Protein AF-A0A7X8QNJ3-F1 (afdb_monomer_lite)

Structure (mmCIF, N/CA/C/O backbone):
data_AF-A0A7X8QNJ3-F1
#
_entry.id   AF-A0A7X8QNJ3-F1
#
loop_
_atom_site.group_PDB
_atom_site.id
_atom_site.type_symbol
_atom_site.label_atom_id
_atom_site.label_alt_id
_atom_site.label_comp_id
_atom_site.label_asym_id
_atom_site.label_entity_id
_atom_site.label_seq_id
_atom_site.pdbx_PDB_ins_code
_atom_site.Cartn_x
_atom_site.Cartn_y
_atom_site.Cartn_z
_atom_site.occupancy
_atom_site.B_iso_or_equiv
_atom_site.auth_seq_id
_atom_site.auth_comp_id
_atom_site.auth_asym_id
_atom_site.auth_atom_id
_atom_site.pdbx_PDB_model_num
ATOM 1 N N . MET A 1 1 ? 45.009 34.907 -50.802 1.00 55.00 1 MET A N 1
ATOM 2 C CA . MET A 1 1 ? 43.755 34.293 -50.288 1.00 55.00 1 MET A CA 1
ATOM 3 C C . MET A 1 1 ? 43.910 32.995 -49.461 1.00 55.00 1 MET A C 1
ATOM 5 O O . MET A 1 1 ? 42.902 32.381 -49.144 1.00 55.00 1 MET A O 1
ATOM 9 N N . LYS A 1 2 ? 45.110 32.566 -49.018 1.00 52.50 2 LYS A N 1
ATOM 10 C CA . LYS A 1 2 ? 45.289 31.312 -48.234 1.00 52.50 2 LYS A CA 1
ATOM 11 C C . LYS A 1 2 ? 45.326 31.475 -46.700 1.00 52.50 2 LYS A C 1
ATOM 13 O O . LYS A 1 2 ? 45.341 30.471 -45.994 1.00 52.50 2 LYS A O 1
ATOM 18 N N . LYS A 1 3 ? 45.322 32.706 -46.169 1.00 50.16 3 LYS A N 1
ATOM 19 C CA . LYS A 1 3 ? 45.552 32.973 -44.732 1.00 50.16 3 LYS A CA 1
ATOM 20 C C . LYS A 1 3 ? 44.305 32.821 -43.836 1.00 50.16 3 LYS A C 1
ATOM 22 O O . LYS A 1 3 ? 44.471 32.631 -42.643 1.00 50.16 3 LYS A O 1
ATOM 27 N N . ASN A 1 4 ? 43.088 32.797 -44.399 1.00 54.41 4 ASN A N 1
ATOM 28 C CA . ASN A 1 4 ? 41.838 32.716 -43.617 1.00 54.41 4 ASN A CA 1
ATOM 29 C C . ASN A 1 4 ? 41.303 31.298 -43.357 1.00 54.41 4 ASN A C 1
ATOM 31 O O . ASN A 1 4 ? 40.456 31.131 -42.492 1.00 54.41 4 ASN A O 1
ATOM 35 N N . ARG A 1 5 ? 41.784 30.255 -44.050 1.00 55.66 5 ARG A N 1
ATOM 36 C CA . ARG A 1 5 ? 41.230 28.892 -43.889 1.00 55.66 5 ARG A CA 1
ATOM 37 C C . ARG A 1 5 ? 41.604 28.223 -42.561 1.00 55.66 5 ARG A C 1
ATOM 39 O O . ARG A 1 5 ? 40.813 27.450 -42.035 1.00 55.66 5 ARG A O 1
ATOM 46 N N . LYS A 1 6 ? 42.794 28.512 -42.019 1.00 56.59 6 LYS A N 1
ATOM 47 C CA . LYS A 1 6 ? 43.265 27.903 -40.762 1.00 56.59 6 LYS A CA 1
ATOM 48 C C . LYS A 1 6 ? 42.512 28.445 -39.545 1.00 56.59 6 LYS A C 1
ATOM 50 O O . LYS A 1 6 ? 42.139 27.671 -38.675 1.00 56.59 6 LYS A O 1
ATOM 55 N N . THR A 1 7 ? 42.224 29.743 -39.518 1.00 59.88 7 THR A N 1
ATOM 56 C CA . THR A 1 7 ? 41.490 30.392 -38.423 1.00 59.88 7 THR A CA 1
ATOM 57 C C . THR A 1 7 ? 40.039 29.919 -38.355 1.00 59.88 7 THR A C 1
ATOM 59 O O . THR A 1 7 ? 39.558 29.597 -37.275 1.00 59.88 7 THR A O 1
ATOM 62 N N . THR A 1 8 ? 39.359 29.768 -39.499 1.00 63.00 8 THR A N 1
ATOM 63 C CA . THR A 1 8 ? 37.980 29.248 -39.535 1.00 63.00 8 THR A CA 1
ATOM 64 C C . THR A 1 8 ? 37.888 27.795 -39.054 1.00 63.00 8 THR A C 1
ATOM 66 O O . THR A 1 8 ? 36.946 27.447 -38.350 1.00 63.00 8 THR A O 1
ATOM 69 N N . MET A 1 9 ? 38.878 26.950 -39.368 1.00 63.34 9 MET A N 1
ATOM 70 C CA . MET A 1 9 ? 38.900 25.552 -38.912 1.00 63.34 9 MET A CA 1
ATOM 71 C C . MET A 1 9 ? 39.099 25.426 -37.395 1.00 63.34 9 MET A C 1
ATOM 73 O O . MET A 1 9 ? 38.444 24.603 -36.764 1.00 63.34 9 MET A O 1
ATOM 77 N N . VAL A 1 10 ? 39.955 26.263 -36.800 1.00 65.81 10 VAL A N 1
ATOM 78 C CA . VAL A 1 10 ? 40.189 26.273 -35.344 1.00 65.81 10 VAL A CA 1
ATOM 79 C C . VAL A 1 10 ? 38.948 26.752 -34.586 1.00 65.81 10 VAL A C 1
ATOM 81 O O . VAL A 1 10 ? 38.591 26.159 -33.572 1.00 65.81 10 VAL A O 1
ATOM 84 N N . VAL A 1 11 ? 38.242 27.764 -35.102 1.00 67.00 11 VAL A N 1
ATOM 85 C CA . VAL A 1 11 ? 36.990 28.256 -34.499 1.00 67.00 11 VAL A CA 1
ATOM 86 C C . VAL A 1 11 ? 35.879 27.202 -34.568 1.00 67.00 11 VAL A C 1
ATOM 88 O O . VAL A 1 11 ? 35.179 26.997 -33.580 1.00 67.00 11 VAL A O 1
ATOM 91 N N . LEU A 1 12 ? 35.748 26.477 -35.686 1.00 66.94 12 LEU A N 1
ATOM 92 C CA . LEU A 1 12 ? 34.776 25.382 -35.815 1.00 66.94 12 LEU A CA 1
ATOM 93 C C . LEU A 1 12 ? 35.104 24.196 -34.895 1.00 66.94 12 LEU A C 1
ATOM 95 O O . LEU A 1 12 ? 34.198 23.618 -34.303 1.00 66.94 12 LEU A O 1
ATOM 99 N N . PHE A 1 13 ? 36.386 23.858 -34.728 1.00 68.69 13 PHE A N 1
ATOM 100 C CA . PHE A 1 13 ? 36.815 22.771 -33.845 1.00 68.69 13 PHE A CA 1
ATOM 101 C C . PHE A 1 13 ? 36.622 23.114 -32.359 1.00 68.69 13 PHE A C 1
ATOM 103 O O . PHE A 1 13 ? 36.115 22.294 -31.598 1.00 68.69 13 PHE A O 1
ATOM 110 N N . LEU A 1 14 ? 36.939 24.347 -31.947 1.00 64.62 14 LEU A N 1
ATOM 111 C CA . LEU A 1 14 ? 36.674 24.833 -30.587 1.00 64.62 14 LEU A CA 1
ATOM 112 C C . LEU A 1 14 ? 35.173 24.952 -30.302 1.00 64.62 14 LEU A C 1
ATOM 114 O O . LEU A 1 14 ? 34.728 24.564 -29.224 1.00 64.62 14 LEU A O 1
ATOM 118 N N . GLY A 1 15 ? 34.384 25.421 -31.274 1.00 63.19 15 GLY A N 1
ATOM 119 C CA . GLY A 1 15 ? 32.924 25.442 -31.181 1.00 63.19 15 GLY A CA 1
ATOM 120 C C . GLY A 1 15 ? 32.335 24.040 -31.022 1.00 63.19 15 GLY A C 1
ATOM 121 O O . GLY A 1 15 ? 31.442 23.843 -30.206 1.00 63.19 15 GLY A O 1
ATOM 122 N N . PHE A 1 16 ? 32.883 23.048 -31.728 1.00 67.81 16 PHE A N 1
ATOM 123 C CA . PHE A 1 16 ? 32.478 21.650 -31.605 1.00 67.81 16 PHE A CA 1
ATOM 124 C C . PHE A 1 16 ? 32.858 21.045 -30.246 1.00 67.81 16 PHE A C 1
ATOM 126 O O . PHE A 1 16 ? 32.024 20.388 -29.636 1.00 67.81 16 PHE A O 1
ATOM 133 N N . ILE A 1 17 ? 34.053 21.326 -29.713 1.00 63.94 17 ILE A N 1
ATOM 134 C CA . ILE A 1 17 ? 34.448 20.900 -28.356 1.00 63.94 17 ILE A CA 1
ATOM 135 C C . ILE A 1 17 ? 33.556 21.555 -27.290 1.00 63.94 17 ILE A C 1
ATOM 137 O O . ILE A 1 17 ? 33.116 20.875 -26.366 1.00 63.94 17 ILE A O 1
ATOM 141 N N . LEU A 1 18 ? 33.255 22.852 -27.402 1.00 56.12 18 LEU A N 1
ATOM 142 C CA . LEU A 1 18 ? 32.379 23.557 -26.457 1.00 56.12 18 LEU A CA 1
ATOM 143 C C . LEU A 1 18 ? 30.930 23.054 -26.532 1.00 56.12 18 LEU A C 1
ATOM 145 O O . LEU A 1 18 ? 30.307 22.834 -25.495 1.00 56.12 18 LEU A O 1
ATOM 149 N N . TYR A 1 19 ? 30.420 22.799 -27.740 1.00 58.69 19 TYR A N 1
ATOM 150 C CA . TYR A 1 19 ? 29.110 22.182 -27.958 1.00 58.69 19 TYR A CA 1
ATOM 151 C C . TYR A 1 19 ? 29.055 20.764 -27.374 1.00 58.69 19 TYR A C 1
ATOM 153 O O . TYR A 1 19 ? 28.099 20.418 -26.683 1.00 58.69 19 TYR A O 1
ATOM 161 N N . TRP A 1 20 ? 30.109 19.965 -27.564 1.00 54.00 20 TRP A N 1
ATOM 162 C CA . TRP A 1 20 ? 30.186 18.609 -27.020 1.00 54.00 20 TRP A CA 1
ATOM 163 C C . TRP A 1 20 ? 30.238 18.612 -25.483 1.00 54.00 20 TRP A C 1
ATOM 165 O O . TRP A 1 20 ? 29.512 17.855 -24.841 1.00 54.00 20 TRP A O 1
ATOM 175 N N . ASN A 1 21 ? 31.015 19.513 -24.875 1.00 52.69 21 ASN A N 1
ATOM 176 C CA . ASN A 1 21 ? 31.061 19.652 -23.416 1.00 52.69 21 ASN A CA 1
ATOM 177 C C . ASN A 1 21 ? 29.727 20.151 -22.833 1.00 52.69 21 ASN A C 1
ATOM 179 O O . ASN A 1 21 ? 29.299 19.644 -21.801 1.00 52.69 21 ASN A O 1
ATOM 183 N N . MET A 1 22 ? 29.021 21.077 -23.496 1.00 55.97 22 MET A N 1
ATOM 184 C CA . MET A 1 22 ? 27.680 21.492 -23.054 1.00 55.97 22 MET A CA 1
ATOM 185 C C . MET A 1 22 ? 26.662 20.345 -23.106 1.00 55.97 22 MET A C 1
ATOM 187 O O . MET A 1 22 ? 25.872 20.194 -22.175 1.00 55.97 22 MET A O 1
ATOM 191 N N . PHE A 1 23 ? 26.690 19.509 -24.149 1.00 52.66 23 PHE A N 1
ATOM 192 C CA . PHE A 1 23 ? 25.783 18.361 -24.259 1.00 52.66 23 PHE A CA 1
ATOM 193 C C . PHE A 1 23 ? 26.032 17.295 -23.184 1.00 52.66 23 PHE A C 1
ATOM 195 O O . PHE A 1 23 ? 25.068 16.758 -22.635 1.00 52.66 23 PHE A O 1
ATOM 202 N N . PHE A 1 24 ? 27.294 17.025 -22.834 1.00 51.94 24 PHE A N 1
ATOM 203 C CA . PHE A 1 24 ? 27.617 16.102 -21.743 1.00 51.94 24 PHE A CA 1
ATOM 204 C C . PHE A 1 24 ? 27.178 16.635 -20.373 1.00 51.94 24 PHE A C 1
ATOM 206 O O . PHE A 1 24 ? 26.580 15.890 -19.599 1.00 51.94 24 PHE A O 1
ATOM 213 N N . SER A 1 25 ? 27.392 17.921 -20.085 1.00 55.31 25 SER A N 1
ATOM 214 C CA . SER A 1 25 ? 27.025 18.512 -18.789 1.00 55.31 25 SER A CA 1
ATOM 215 C C . SER A 1 25 ? 25.515 18.488 -18.520 1.00 55.31 25 SER A C 1
ATOM 217 O O . SER A 1 25 ? 25.096 18.232 -17.393 1.00 55.31 25 SER A O 1
ATOM 219 N N . ILE A 1 26 ? 24.683 18.700 -19.548 1.00 57.09 26 ILE A N 1
ATOM 220 C CA . ILE A 1 26 ? 23.215 18.684 -19.406 1.00 57.09 26 ILE A CA 1
ATOM 221 C C . ILE A 1 26 ? 22.698 17.263 -19.129 1.00 57.09 26 ILE A C 1
ATOM 223 O O . ILE A 1 26 ? 21.800 17.085 -18.305 1.00 57.09 26 ILE A O 1
ATOM 227 N N . GLN A 1 27 ? 23.268 16.242 -19.781 1.00 53.56 27 GLN A N 1
ATOM 228 C CA . GLN A 1 27 ? 22.869 14.848 -19.557 1.00 53.56 27 GLN A CA 1
ATOM 229 C C . GLN A 1 27 ? 23.264 14.345 -18.164 1.00 53.56 27 GLN A C 1
ATOM 231 O O . GLN A 1 27 ? 22.457 13.685 -17.511 1.00 53.56 27 GLN A O 1
ATOM 236 N N . VAL A 1 28 ? 24.461 14.701 -17.685 1.00 57.56 28 VAL A N 1
ATOM 237 C CA . VAL A 1 28 ? 24.927 14.330 -16.338 1.00 57.56 28 VAL A CA 1
ATOM 238 C C . VAL A 1 28 ? 24.053 14.972 -15.256 1.00 57.56 28 VAL A C 1
ATOM 240 O O . VAL A 1 28 ? 23.636 14.280 -14.334 1.00 57.56 28 VAL A O 1
ATOM 243 N N . PHE A 1 29 ? 23.693 16.253 -15.399 1.00 55.97 29 PHE A N 1
ATOM 244 C CA . PHE A 1 29 ? 22.844 16.948 -14.426 1.00 55.97 29 PHE A CA 1
ATOM 245 C C . PHE A 1 29 ? 21.426 16.359 -14.343 1.00 55.97 29 PHE A C 1
ATOM 247 O O . PHE A 1 29 ? 20.907 16.152 -13.250 1.00 55.97 29 PHE A O 1
ATOM 254 N N . ALA A 1 30 ? 20.807 16.024 -15.482 1.00 54.50 30 ALA A N 1
ATOM 255 C CA . ALA A 1 30 ? 19.481 15.403 -15.501 1.00 54.50 30 ALA A CA 1
ATOM 256 C C . ALA A 1 30 ? 19.482 13.995 -14.874 1.00 54.50 30 ALA A C 1
ATOM 258 O O . ALA A 1 30 ? 18.544 13.634 -14.166 1.00 54.50 30 ALA A O 1
ATOM 259 N N . GLN A 1 31 ? 20.541 13.209 -15.097 1.00 57.25 31 GLN A N 1
ATOM 260 C CA . GLN A 1 31 ? 20.691 11.881 -14.495 1.00 57.25 31 GLN A CA 1
ATOM 261 C C . GLN A 1 31 ? 20.993 11.955 -12.987 1.00 57.25 31 GLN A C 1
ATOM 263 O O . GLN A 1 31 ? 20.493 11.138 -12.213 1.00 57.25 31 GLN A O 1
ATOM 268 N N . GLU A 1 32 ? 21.773 12.948 -12.550 1.00 60.03 32 GLU A N 1
ATOM 269 C CA . GLU A 1 32 ? 22.028 13.220 -11.131 1.00 60.03 32 GLU A CA 1
ATOM 270 C C . GLU A 1 32 ? 20.767 13.707 -10.405 1.00 60.03 32 GLU A C 1
ATOM 272 O O . GLU A 1 32 ? 20.530 13.342 -9.256 1.00 60.03 32 GLU A O 1
ATOM 277 N N . GLN A 1 33 ? 19.934 14.506 -11.071 1.00 59.50 33 GLN A N 1
ATOM 278 C CA . GLN A 1 33 ? 18.667 14.958 -10.515 1.00 59.50 33 GLN A CA 1
ATOM 279 C C . GLN A 1 33 ? 17.716 13.768 -10.290 1.00 59.50 33 GLN A C 1
ATOM 281 O O . GLN A 1 33 ? 17.368 13.493 -9.142 1.00 59.50 33 GLN A O 1
ATOM 286 N N . VAL A 1 34 ? 17.443 12.971 -11.335 1.00 63.47 34 VAL A N 1
ATOM 287 C CA . VAL A 1 34 ? 16.561 11.786 -11.251 1.00 63.47 34 VAL A CA 1
ATOM 288 C C . VAL A 1 34 ? 17.021 10.796 -10.176 1.00 63.47 34 VAL A C 1
ATOM 290 O O . VAL A 1 34 ? 16.188 10.205 -9.485 1.00 63.47 34 VAL A O 1
ATOM 293 N N . SER A 1 35 ? 18.334 10.628 -9.978 1.00 71.69 35 SER A N 1
ATOM 294 C CA . SER A 1 35 ? 18.857 9.754 -8.921 1.00 71.69 35 SER A CA 1
ATOM 295 C C . SER A 1 35 ? 18.619 10.310 -7.508 1.00 71.69 35 SER A C 1
ATOM 297 O O . SER A 1 35 ? 18.332 9.534 -6.590 1.00 71.69 35 SER A O 1
ATOM 299 N N . LYS A 1 36 ? 18.642 11.639 -7.322 1.00 79.69 36 LYS A N 1
ATOM 300 C CA . LYS A 1 36 ? 18.267 12.293 -6.057 1.00 79.69 36 LYS A CA 1
ATOM 301 C C . LYS A 1 36 ? 16.781 12.130 -5.760 1.00 79.69 36 LYS A C 1
ATOM 303 O O . LYS A 1 36 ? 16.442 11.745 -4.641 1.00 79.69 36 LYS A O 1
ATOM 308 N N . GLU A 1 37 ? 15.896 12.352 -6.736 1.00 82.75 37 GLU A N 1
ATOM 309 C CA . GLU A 1 37 ? 14.458 12.150 -6.513 1.00 82.75 37 GLU A CA 1
ATOM 310 C C . GLU A 1 37 ? 14.122 10.680 -6.249 1.00 82.75 37 GLU A C 1
ATOM 312 O O . GLU A 1 37 ? 13.380 10.380 -5.316 1.00 82.75 37 GLU A O 1
ATOM 317 N N . ALA A 1 38 ? 14.711 9.748 -7.002 1.00 84.19 38 ALA A N 1
ATOM 318 C CA . ALA A 1 38 ? 14.536 8.318 -6.768 1.00 84.19 38 ALA A CA 1
ATOM 319 C C . ALA A 1 38 ? 14.976 7.896 -5.355 1.00 84.19 38 ALA A C 1
ATOM 321 O O . ALA A 1 38 ? 14.262 7.150 -4.682 1.00 84.19 38 ALA A O 1
ATOM 322 N N . THR A 1 39 ? 16.110 8.419 -4.878 1.00 87.62 39 THR A N 1
ATOM 323 C CA . THR A 1 39 ? 16.593 8.179 -3.508 1.00 87.62 39 THR A CA 1
ATOM 324 C C . THR A 1 39 ? 15.630 8.753 -2.469 1.00 87.62 39 THR A C 1
ATOM 326 O O . THR A 1 39 ? 15.355 8.112 -1.451 1.00 87.62 39 THR A O 1
ATOM 329 N N . PHE A 1 40 ? 15.081 9.942 -2.726 1.00 90.31 40 PHE A N 1
ATOM 330 C CA . PHE A 1 40 ? 14.109 10.578 -1.844 1.00 90.31 40 PHE A CA 1
ATOM 331 C C . PHE A 1 40 ? 12.805 9.774 -1.753 1.00 90.31 40 PHE A C 1
ATOM 333 O O . PHE A 1 40 ? 12.348 9.485 -0.649 1.00 90.31 40 PHE A O 1
ATOM 340 N N . PHE A 1 41 ? 12.254 9.320 -2.885 1.00 94.31 41 PHE A N 1
ATOM 341 C CA . PHE A 1 41 ? 11.077 8.447 -2.908 1.00 94.31 41 PHE A CA 1
ATOM 342 C C . PHE A 1 41 ? 11.308 7.136 -2.156 1.00 94.31 41 PHE A C 1
ATOM 344 O O . PHE A 1 41 ? 10.472 6.744 -1.343 1.00 94.31 41 PHE A O 1
ATOM 351 N N . LEU A 1 42 ? 12.450 6.481 -2.394 1.00 95.06 42 LEU A N 1
ATOM 352 C CA . LEU A 1 42 ? 12.809 5.232 -1.723 1.00 95.06 42 LEU A CA 1
ATOM 353 C C . LEU A 1 42 ? 12.929 5.424 -0.204 1.00 95.06 42 LEU A C 1
ATOM 355 O O . LEU A 1 42 ? 12.419 4.625 0.580 1.00 95.06 42 LEU A O 1
ATOM 359 N N . THR A 1 43 ? 13.563 6.517 0.221 1.00 95.31 43 THR A N 1
ATOM 360 C CA . THR A 1 43 ? 13.685 6.860 1.643 1.00 95.31 43 THR A CA 1
ATOM 361 C C . THR A 1 43 ? 12.312 7.099 2.266 1.00 95.31 43 THR A C 1
ATOM 363 O O . THR A 1 43 ? 12.021 6.569 3.337 1.00 95.31 43 THR A O 1
ATOM 366 N N . HIS A 1 44 ? 11.451 7.8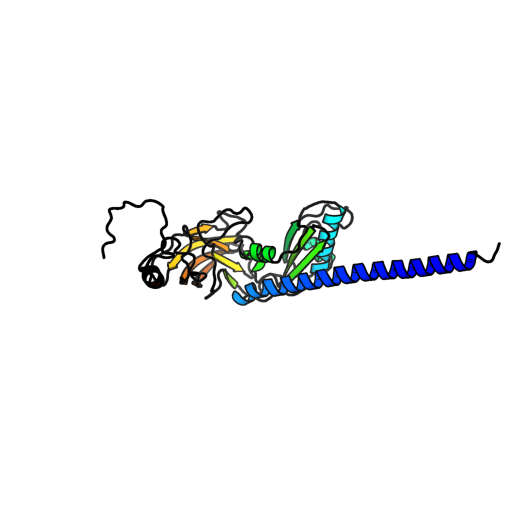55 1.583 1.00 95.56 44 HIS A N 1
ATOM 367 C CA . HIS A 1 44 ? 10.121 8.216 2.070 1.00 95.56 44 HIS A CA 1
ATOM 368 C C . HIS A 1 44 ? 9.201 7.002 2.223 1.00 95.56 44 HIS A C 1
ATOM 370 O O . HIS A 1 44 ? 8.621 6.802 3.289 1.00 95.56 44 HIS A O 1
ATOM 376 N N . ILE A 1 45 ? 9.122 6.124 1.215 1.00 96.25 45 ILE A N 1
ATOM 377 C CA . ILE A 1 45 ? 8.272 4.924 1.305 1.00 96.25 45 ILE A CA 1
ATOM 378 C C . ILE A 1 45 ? 8.729 3.990 2.432 1.00 96.25 45 ILE A C 1
ATOM 380 O O . ILE A 1 45 ? 7.912 3.383 3.130 1.00 96.25 45 ILE A O 1
ATOM 384 N N . ASN A 1 46 ? 10.041 3.915 2.662 1.00 97.25 46 ASN A N 1
ATOM 385 C CA . ASN A 1 46 ? 10.615 3.072 3.701 1.00 97.25 46 ASN A CA 1
ATOM 386 C C . ASN A 1 46 ? 10.282 3.555 5.113 1.00 97.25 46 ASN A C 1
ATOM 388 O O . ASN A 1 46 ? 10.247 2.733 6.030 1.00 97.25 46 ASN A O 1
ATOM 392 N N . GLN A 1 47 ? 9.945 4.833 5.306 1.00 94.94 47 GLN A N 1
ATOM 393 C CA . GLN A 1 47 ? 9.401 5.306 6.581 1.00 94.94 47 GLN A CA 1
ATOM 394 C C . GLN A 1 47 ? 8.053 4.644 6.894 1.00 94.94 47 GLN A C 1
ATOM 396 O O . GLN A 1 47 ? 7.844 4.192 8.021 1.00 94.94 47 GLN A O 1
ATOM 401 N N . TYR A 1 48 ? 7.157 4.521 5.908 1.00 94.62 48 TYR A N 1
ATOM 402 C CA . TYR A 1 48 ? 5.877 3.824 6.085 1.00 94.62 48 TYR A CA 1
ATOM 403 C C . TYR A 1 48 ? 6.061 2.326 6.336 1.00 94.62 48 TYR A C 1
ATOM 405 O O . TYR A 1 48 ? 5.431 1.767 7.236 1.00 94.62 48 TYR A O 1
ATOM 413 N N . ARG A 1 49 ? 6.957 1.678 5.583 1.00 96.12 49 ARG A N 1
ATOM 414 C CA . ARG A 1 49 ? 7.251 0.244 5.743 1.00 96.12 49 ARG A CA 1
ATOM 415 C C . ARG A 1 49 ? 7.861 -0.063 7.109 1.00 96.12 49 ARG A C 1
ATOM 417 O O . ARG A 1 49 ? 7.400 -0.965 7.799 1.00 96.12 49 ARG A O 1
ATOM 424 N N . THR A 1 50 ? 8.791 0.770 7.571 1.00 93.00 50 THR A N 1
ATOM 425 C CA . THR A 1 50 ? 9.397 0.631 8.905 1.00 93.00 50 THR A CA 1
ATOM 426 C C . THR A 1 50 ? 8.354 0.801 10.012 1.00 93.00 50 THR A C 1
ATOM 428 O O . THR A 1 50 ? 8.281 -0.028 10.916 1.00 93.00 50 THR A O 1
ATOM 431 N N . LYS A 1 51 ? 7.484 1.821 9.913 1.00 89.50 51 LYS A N 1
ATOM 432 C CA . LYS A 1 51 ? 6.373 2.050 10.861 1.00 89.50 51 LYS A CA 1
ATOM 433 C C . LYS A 1 51 ? 5.378 0.886 10.929 1.00 89.50 51 LYS A C 1
ATOM 435 O O . LYS A 1 51 ? 4.686 0.739 11.929 1.00 89.50 51 LYS A O 1
ATOM 440 N N . THR A 1 52 ? 5.299 0.068 9.882 1.00 89.25 52 THR A N 1
ATOM 441 C CA . THR A 1 52 ? 4.400 -1.094 9.794 1.00 89.25 52 THR A CA 1
ATOM 442 C C . THR A 1 52 ? 5.113 -2.433 10.010 1.00 89.25 52 THR A C 1
ATOM 444 O O . THR A 1 52 ? 4.479 -3.481 9.906 1.00 89.25 52 THR A O 1
ATOM 447 N N . GLY A 1 53 ? 6.408 -2.422 10.353 1.00 91.19 53 GLY A N 1
ATOM 448 C CA . GLY A 1 53 ? 7.193 -3.636 10.605 1.00 91.19 53 GLY A CA 1
ATOM 449 C C . GLY A 1 53 ? 7.498 -4.452 9.345 1.00 91.19 53 GLY A C 1
ATOM 450 O O . GLY A 1 53 ? 7.698 -5.662 9.420 1.00 91.19 53 GLY A O 1
ATOM 451 N N . ILE A 1 54 ? 7.501 -3.806 8.181 1.00 94.12 54 ILE A N 1
ATOM 452 C CA . ILE A 1 54 ? 7.763 -4.420 6.880 1.00 94.12 54 ILE A CA 1
ATOM 453 C C . ILE A 1 54 ? 9.209 -4.108 6.471 1.00 94.12 54 ILE A C 1
ATOM 455 O O . ILE A 1 54 ? 9.642 -2.964 6.643 1.00 94.12 54 ILE A O 1
ATOM 459 N N . PRO A 1 55 ? 9.957 -5.071 5.894 1.00 95.50 55 PRO A N 1
ATOM 460 C CA . PRO A 1 55 ? 11.309 -4.817 5.404 1.00 95.50 55 PRO A CA 1
ATOM 461 C C . PRO A 1 55 ? 11.359 -3.631 4.427 1.00 95.50 55 PRO A C 1
ATOM 463 O O . PRO A 1 55 ? 10.467 -3.514 3.577 1.00 95.50 55 PRO A O 1
ATOM 466 N N . PRO A 1 56 ? 12.373 -2.753 4.512 1.00 97.56 56 PRO A N 1
ATOM 467 C CA . PRO A 1 56 ? 12.526 -1.652 3.570 1.00 97.56 56 PRO A CA 1
ATOM 468 C C . PRO A 1 56 ? 12.747 -2.169 2.141 1.00 97.56 56 PRO A C 1
ATOM 470 O O . PRO A 1 56 ? 13.248 -3.269 1.927 1.00 97.56 56 PRO A O 1
ATOM 473 N N . LEU A 1 57 ? 12.349 -1.360 1.165 1.00 98.00 57 LEU A N 1
ATOM 474 C CA . LEU A 1 57 ? 12.636 -1.555 -0.249 1.00 98.00 57 LEU A CA 1
ATOM 475 C C . LEU A 1 57 ? 14.053 -1.072 -0.556 1.00 98.00 57 LEU A C 1
ATOM 477 O O . LEU A 1 57 ? 14.514 -0.068 -0.008 1.00 98.00 57 LEU A O 1
ATOM 481 N N . GLU A 1 58 ? 14.704 -1.752 -1.489 1.00 97.25 58 GLU A N 1
ATOM 482 C CA . GLU A 1 58 ? 16.045 -1.439 -1.970 1.00 97.25 58 GLU A CA 1
ATOM 483 C C . GLU A 1 58 ? 16.032 -1.011 -3.444 1.00 97.25 58 GLU A C 1
ATOM 485 O O . GLU A 1 58 ? 15.136 -1.348 -4.224 1.00 97.25 58 GLU A O 1
ATOM 490 N N . TRP A 1 59 ? 17.053 -0.265 -3.859 1.00 96.25 59 TRP A N 1
ATOM 491 C CA . TRP A 1 59 ? 17.244 0.056 -5.271 1.00 96.25 59 TRP A CA 1
ATOM 492 C C . TRP A 1 59 ? 17.724 -1.173 -6.050 1.00 96.25 59 TRP A C 1
ATOM 494 O O . TRP A 1 59 ? 18.589 -1.914 -5.586 1.00 96.25 59 TRP A O 1
ATOM 504 N N . ASN A 1 60 ? 17.228 -1.361 -7.278 1.00 97.12 60 ASN A N 1
ATOM 505 C CA . ASN A 1 60 ? 17.721 -2.406 -8.173 1.00 97.12 60 ASN A CA 1
ATOM 506 C C . ASN A 1 60 ? 17.929 -1.892 -9.599 1.00 97.12 60 ASN A C 1
ATOM 508 O O . ASN A 1 60 ? 16.976 -1.552 -10.297 1.00 97.12 60 ASN A O 1
ATOM 512 N N . GLU A 1 61 ? 19.176 -1.924 -10.065 1.00 96.38 61 GLU A N 1
ATOM 513 C CA . GLU A 1 61 ? 19.568 -1.390 -11.374 1.00 96.38 61 GLU A CA 1
ATOM 514 C C . GLU A 1 61 ? 18.862 -2.079 -12.558 1.00 96.38 61 GLU A C 1
ATOM 516 O O . GLU A 1 61 ? 18.452 -1.424 -13.515 1.00 96.38 61 GLU A O 1
ATOM 521 N N . ASN A 1 62 ? 18.657 -3.398 -12.503 1.00 98.06 62 ASN A N 1
ATOM 522 C CA . ASN A 1 62 ? 17.984 -4.119 -13.589 1.00 98.06 62 ASN A CA 1
ATOM 523 C C . ASN A 1 62 ? 16.486 -3.797 -13.642 1.00 98.06 62 ASN A C 1
ATOM 525 O O . ASN A 1 62 ? 15.920 -3.672 -14.730 1.00 98.06 62 ASN A O 1
ATOM 529 N N . LEU A 1 63 ? 15.851 -3.624 -12.478 1.00 98.19 63 LEU A N 1
ATOM 530 C CA . LEU A 1 63 ? 14.464 -3.167 -12.395 1.00 98.19 63 LEU A CA 1
ATOM 531 C C . LEU A 1 63 ? 14.331 -1.731 -12.927 1.00 98.19 63 LEU A C 1
ATOM 533 O O . LEU A 1 63 ? 13.411 -1.447 -13.696 1.00 98.19 63 LEU A O 1
ATOM 537 N N . TYR A 1 64 ? 15.284 -0.854 -12.584 1.00 97.44 64 TYR A N 1
ATOM 538 C CA . TYR A 1 64 ? 15.325 0.533 -13.055 1.00 97.44 64 TYR A CA 1
ATOM 539 C C . TYR A 1 64 ? 15.417 0.611 -14.578 1.00 97.44 64 TYR A C 1
ATOM 541 O O . TYR A 1 64 ? 14.628 1.317 -15.198 1.00 97.44 64 TYR A O 1
ATOM 549 N N . ARG A 1 65 ? 16.292 -0.180 -15.208 1.00 97.44 65 ARG A N 1
ATOM 550 C CA . ARG A 1 65 ? 16.396 -0.232 -16.678 1.00 97.44 65 ARG A CA 1
ATOM 551 C C . ARG A 1 65 ? 15.080 -0.626 -17.348 1.00 97.44 65 ARG A C 1
ATOM 553 O O . ARG A 1 65 ? 14.740 -0.083 -18.398 1.00 97.44 65 ARG A O 1
ATOM 560 N N . GLY A 1 66 ? 14.310 -1.523 -16.726 1.00 98.00 66 GLY A N 1
ATOM 561 C CA . GLY A 1 66 ? 12.949 -1.845 -17.162 1.00 98.00 66 GLY A CA 1
ATOM 562 C C . GLY A 1 66 ? 12.001 -0.641 -17.093 1.00 98.00 66 GLY A C 1
ATOM 563 O O . GLY A 1 66 ? 11.291 -0.367 -18.064 1.00 98.00 66 GLY A O 1
ATOM 564 N N . ALA A 1 67 ? 12.030 0.101 -15.982 1.00 98.00 67 ALA A N 1
ATOM 565 C CA . ALA A 1 67 ? 11.243 1.322 -15.774 1.00 98.00 67 ALA A CA 1
ATOM 566 C C . ALA A 1 67 ? 11.601 2.425 -16.782 1.00 98.00 67 ALA A C 1
ATOM 568 O O . ALA A 1 67 ? 10.737 2.980 -17.462 1.00 98.00 67 ALA A O 1
ATOM 569 N N . GLU A 1 68 ? 12.894 2.715 -16.909 1.00 97.69 68 GLU A N 1
ATOM 570 C CA . GLU A 1 68 ? 13.445 3.758 -17.771 1.00 97.69 68 GLU A CA 1
ATOM 571 C C . GLU A 1 68 ? 13.169 3.474 -19.251 1.00 97.69 68 GLU A C 1
ATOM 573 O O . GLU A 1 68 ? 12.772 4.371 -20.008 1.00 97.69 68 GLU A O 1
ATOM 578 N N . ASN A 1 69 ? 13.313 2.213 -19.671 1.00 98.38 69 ASN A N 1
ATOM 579 C CA . ASN A 1 69 ? 12.946 1.798 -21.016 1.00 98.38 69 ASN A CA 1
ATOM 580 C C . ASN A 1 69 ? 11.453 2.024 -21.285 1.00 98.38 69 ASN A C 1
ATOM 582 O O . ASN A 1 69 ? 11.099 2.515 -22.358 1.00 98.38 69 ASN A O 1
ATOM 586 N N . HIS A 1 70 ? 10.582 1.715 -20.322 1.00 98.50 70 HIS A N 1
ATOM 587 C CA . HIS A 1 70 ? 9.147 1.889 -20.506 1.00 98.50 70 HIS A CA 1
ATOM 588 C C . HIS A 1 70 ? 8.736 3.360 -20.589 1.00 98.50 70 HIS A C 1
ATOM 590 O O . HIS A 1 70 ? 7.992 3.751 -21.487 1.00 98.50 70 HIS A O 1
ATOM 596 N N . VAL A 1 71 ? 9.284 4.199 -19.718 1.00 97.94 71 VAL A N 1
ATOM 597 C CA . VAL A 1 71 ? 9.067 5.645 -19.771 1.00 97.94 71 VAL A CA 1
ATOM 598 C C . VAL A 1 71 ? 9.604 6.237 -21.083 1.00 97.94 71 VAL A C 1
ATOM 600 O O . VAL A 1 71 ? 8.957 7.090 -21.693 1.00 97.94 71 VAL A O 1
ATOM 603 N N . THR A 1 72 ? 10.728 5.727 -21.598 1.00 98.12 72 THR A N 1
ATOM 604 C CA . THR A 1 72 ? 11.240 6.093 -22.930 1.00 98.12 72 THR A CA 1
ATOM 605 C C . THR A 1 72 ? 10.302 5.651 -24.053 1.00 98.12 72 THR A C 1
ATOM 607 O O . THR A 1 72 ? 10.043 6.431 -24.968 1.00 98.12 72 THR A O 1
ATOM 610 N N . TYR A 1 73 ? 9.751 4.439 -23.977 1.00 98.44 73 TYR A N 1
ATOM 611 C CA . TYR A 1 73 ? 8.749 3.948 -24.920 1.00 98.44 73 TYR A CA 1
ATOM 612 C C . TYR A 1 73 ? 7.513 4.861 -24.945 1.00 98.44 73 TYR A C 1
ATOM 614 O O . TYR A 1 73 ? 7.113 5.319 -26.017 1.00 98.44 73 TYR A O 1
ATOM 622 N N . MET A 1 74 ? 6.947 5.183 -23.775 1.00 98.31 74 MET A N 1
ATOM 623 C CA . MET A 1 74 ? 5.783 6.071 -23.654 1.00 98.31 74 MET A CA 1
ATOM 624 C C . MET A 1 74 ? 6.073 7.459 -24.238 1.00 98.31 74 MET A C 1
ATOM 626 O O . MET A 1 74 ? 5.298 7.983 -25.041 1.00 98.31 74 MET A O 1
ATOM 630 N N . GLN A 1 75 ? 7.240 8.022 -23.918 1.00 97.81 75 GLN A N 1
ATOM 631 C CA . GLN A 1 75 ? 7.671 9.333 -24.398 1.00 97.81 75 GLN A CA 1
ATOM 632 C C . GLN A 1 75 ? 7.906 9.387 -25.915 1.00 97.81 75 GLN A C 1
ATOM 634 O O . GLN A 1 75 ? 7.593 10.413 -26.533 1.00 97.81 75 GLN A O 1
ATOM 639 N N . TYR A 1 76 ? 8.465 8.323 -26.499 1.00 98.00 76 TYR A N 1
ATOM 640 C CA . TYR A 1 76 ? 8.739 8.221 -27.933 1.00 98.00 76 TYR A CA 1
ATOM 641 C C . TYR A 1 76 ? 7.444 8.066 -28.738 1.00 98.00 76 TYR A C 1
ATOM 643 O O . TYR A 1 76 ? 7.223 8.809 -29.691 1.00 98.00 76 TYR A O 1
ATOM 651 N N . HIS A 1 77 ? 6.558 7.156 -28.320 1.00 97.62 77 HIS A N 1
ATOM 652 C CA . HIS A 1 77 ? 5.304 6.867 -29.031 1.00 97.62 77 HIS A CA 1
ATOM 653 C C . HIS A 1 77 ? 4.146 7.799 -28.660 1.00 97.62 77 HIS A C 1
ATOM 655 O O . HIS A 1 77 ? 3.096 7.721 -29.289 1.00 97.62 77 HIS A O 1
ATOM 661 N N . LYS A 1 78 ? 4.320 8.678 -27.663 1.00 97.12 78 LYS A N 1
ATOM 662 C CA . LYS A 1 78 ? 3.280 9.593 -27.152 1.00 97.12 78 LYS A CA 1
ATOM 663 C C . LYS A 1 78 ? 2.039 8.859 -26.634 1.00 97.12 78 LYS A C 1
ATOM 665 O O . LYS A 1 78 ? 0.912 9.295 -26.854 1.00 97.12 78 LYS A O 1
ATOM 670 N N . VAL A 1 79 ? 2.254 7.749 -25.930 1.00 97.19 79 VAL A N 1
ATOM 671 C CA . VAL A 1 79 ? 1.188 6.910 -25.360 1.00 97.19 79 VAL A CA 1
ATOM 672 C C . VAL A 1 79 ? 1.299 6.846 -23.843 1.00 97.19 79 VAL A C 1
ATOM 674 O O . VAL A 1 79 ? 2.400 6.813 -23.305 1.00 97.19 79 VAL A O 1
ATOM 677 N N . PHE A 1 80 ? 0.158 6.792 -23.157 1.00 97.44 80 PHE A N 1
ATOM 678 C CA . PHE A 1 80 ? 0.073 6.562 -21.715 1.00 97.44 80 PHE A CA 1
ATOM 679 C C . PHE A 1 80 ? -0.615 5.219 -21.472 1.00 97.44 80 PHE A C 1
ATOM 681 O O . PHE A 1 80 ? -1.839 5.124 -21.510 1.00 97.44 80 PHE A O 1
ATOM 688 N N . GLN A 1 81 ? 0.181 4.160 -21.329 1.00 96.88 81 GLN A N 1
ATOM 689 C CA . GLN A 1 81 ? -0.314 2.788 -21.219 1.00 96.88 81 GLN A CA 1
ATOM 690 C C . GLN A 1 81 ? 0.677 1.925 -20.439 1.00 96.88 81 GLN A C 1
ATOM 692 O O . GLN A 1 81 ? 1.882 2.085 -20.592 1.00 96.88 81 GLN A O 1
ATOM 697 N N . GLN A 1 82 ? 0.175 0.980 -19.642 1.00 95.75 82 GLN A N 1
ATOM 698 C CA . GLN A 1 82 ? 1.022 0.042 -18.888 1.00 95.75 82 GLN A CA 1
ATOM 699 C C . GLN A 1 82 ? 1.649 -1.047 -19.777 1.00 95.75 82 GLN A C 1
ATOM 701 O O . GLN A 1 82 ? 2.702 -1.605 -19.456 1.00 95.75 82 GLN A O 1
ATOM 706 N N . GLN A 1 83 ? 0.987 -1.388 -20.889 1.00 97.50 83 GLN A N 1
ATOM 707 C CA . GLN A 1 83 ? 1.413 -2.461 -21.787 1.00 97.50 83 GLN A CA 1
ATOM 708 C C . GLN A 1 83 ? 2.133 -1.913 -23.018 1.00 97.50 83 GLN A C 1
ATOM 710 O O . GLN A 1 83 ? 1.635 -0.996 -23.665 1.00 97.50 83 GLN A O 1
ATOM 715 N N . GLN A 1 84 ? 3.265 -2.500 -23.409 1.00 97.38 84 GLN A N 1
ATOM 716 C CA . GLN A 1 84 ? 3.915 -2.160 -24.681 1.00 97.38 84 GLN A CA 1
ATOM 717 C C . GLN A 1 84 ? 3.338 -2.980 -25.840 1.00 97.38 84 GLN A C 1
ATOM 719 O O . GLN A 1 84 ? 2.996 -4.153 -25.691 1.00 97.38 84 GLN A O 1
ATOM 724 N N . GLN A 1 85 ? 3.295 -2.381 -27.031 1.00 97.44 85 GLN A N 1
ATOM 725 C CA . GLN A 1 85 ? 2.900 -3.076 -28.253 1.00 97.44 85 GLN A CA 1
ATOM 726 C C . GLN A 1 85 ? 4.111 -3.765 -28.889 1.00 97.44 85 GLN A C 1
ATOM 728 O O . GLN A 1 85 ? 5.168 -3.155 -29.071 1.00 97.44 85 GLN A O 1
ATOM 733 N N . LYS A 1 86 ? 3.945 -5.040 -29.253 1.00 96.62 86 LYS A N 1
ATOM 734 C CA . LYS A 1 86 ? 4.995 -5.853 -29.878 1.00 96.62 86 LYS A CA 1
ATOM 735 C C . LYS A 1 86 ? 5.516 -5.194 -31.162 1.00 96.62 86 LYS A C 1
ATOM 737 O O . LYS A 1 86 ? 4.750 -4.589 -31.908 1.00 96.62 86 LYS A O 1
ATOM 742 N N . TYR A 1 87 ? 6.816 -5.345 -31.420 1.00 94.19 87 TYR A N 1
ATOM 743 C CA . TYR A 1 87 ? 7.518 -4.861 -32.623 1.00 94.19 87 TYR A CA 1
ATOM 744 C C . TYR A 1 87 ? 7.638 -3.335 -32.782 1.00 94.19 87 TYR A C 1
ATOM 746 O O . TYR A 1 87 ? 8.149 -2.863 -33.795 1.00 94.19 87 TYR A O 1
ATOM 754 N N . LYS A 1 88 ? 7.215 -2.542 -31.794 1.00 95.81 88 LYS A N 1
ATOM 755 C CA . LYS A 1 88 ? 7.470 -1.096 -31.769 1.00 95.81 88 LYS A CA 1
ATOM 756 C C . LYS A 1 88 ? 8.893 -0.801 -31.278 1.00 95.81 88 LYS A C 1
ATOM 758 O O . LYS A 1 88 ? 9.467 -1.567 -30.506 1.00 95.81 88 LYS A O 1
ATOM 763 N N . GLN A 1 89 ? 9.466 0.332 -31.689 1.00 96.69 89 GLN A N 1
ATOM 764 C CA . GLN A 1 89 ? 10.755 0.790 -31.155 1.00 96.69 89 GLN A CA 1
ATOM 765 C C . GLN A 1 89 ? 10.692 0.905 -29.623 1.00 96.69 89 GLN A C 1
ATOM 767 O O . GLN A 1 89 ? 9.666 1.315 -29.084 1.00 96.69 89 GLN A O 1
ATOM 772 N N . TYR A 1 90 ? 11.778 0.541 -28.934 1.00 96.75 90 TYR A N 1
ATOM 773 C CA . TYR A 1 90 ? 11.856 0.416 -27.469 1.00 96.75 90 TYR A CA 1
ATOM 774 C C . TYR A 1 90 ? 10.993 -0.695 -26.850 1.00 96.75 90 TYR A C 1
ATOM 776 O O . TYR A 1 90 ? 10.892 -0.756 -25.629 1.00 96.75 90 TYR A O 1
ATOM 784 N N . PHE A 1 91 ? 10.411 -1.598 -27.647 1.00 98.31 91 PHE A N 1
ATOM 785 C CA . PHE A 1 91 ? 9.751 -2.784 -27.110 1.00 98.31 91 PHE A CA 1
ATOM 786 C C . PHE A 1 91 ? 10.766 -3.723 -26.444 1.00 98.31 91 PHE A C 1
ATOM 788 O O . PHE A 1 91 ? 11.668 -4.239 -27.103 1.00 98.31 91 PHE A O 1
ATOM 795 N N . THR A 1 92 ? 10.582 -3.971 -25.151 1.00 98.06 92 THR A N 1
ATOM 796 C CA . THR A 1 92 ? 11.354 -4.948 -24.362 1.00 98.06 92 THR A CA 1
ATOM 797 C C . THR A 1 92 ? 10.455 -6.001 -23.715 1.00 98.06 92 THR A C 1
ATOM 799 O O . THR A 1 92 ? 10.928 -7.054 -23.299 1.00 98.06 92 THR A O 1
ATOM 802 N N . GLY A 1 93 ? 9.140 -5.771 -23.693 1.00 97.94 93 GLY A N 1
ATOM 803 C CA . GLY A 1 93 ? 8.160 -6.724 -23.192 1.00 97.94 93 GLY A CA 1
ATOM 804 C C . GLY A 1 93 ? 6.779 -6.096 -23.034 1.00 97.94 93 GLY A C 1
ATOM 805 O O . GLY A 1 93 ? 6.656 -4.915 -22.720 1.00 97.94 93 GLY A O 1
ATOM 806 N N . 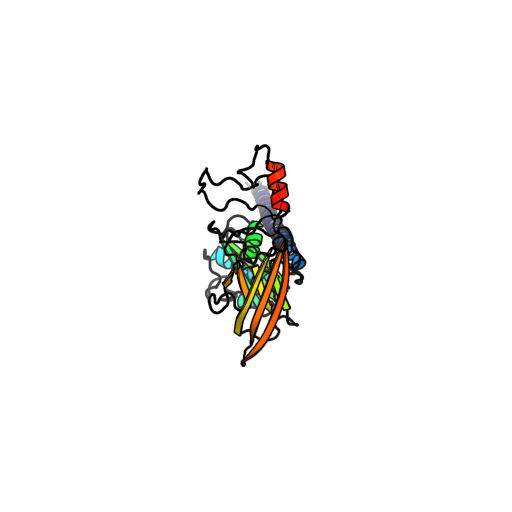ALA A 1 94 ? 5.724 -6.889 -23.239 1.00 98.06 94 ALA A N 1
ATOM 807 C CA . ALA A 1 94 ? 4.355 -6.383 -23.155 1.00 98.06 94 ALA A CA 1
ATOM 808 C C . ALA A 1 94 ? 4.014 -5.913 -21.734 1.00 98.06 94 ALA A C 1
ATOM 810 O O . ALA A 1 94 ? 3.549 -4.792 -21.570 1.00 98.06 94 ALA A O 1
ATOM 811 N N . TYR A 1 95 ? 4.308 -6.721 -20.715 1.00 98.25 95 TYR A N 1
ATOM 812 C CA . TYR A 1 95 ? 3.968 -6.440 -19.318 1.00 98.25 95 TYR A CA 1
ATOM 813 C C . TYR A 1 95 ? 5.184 -6.000 -18.483 1.00 98.25 95 TYR A C 1
ATOM 815 O O . TYR A 1 95 ? 6.318 -6.299 -18.876 1.00 98.25 95 TYR A O 1
ATOM 823 N N . PRO A 1 96 ? 4.981 -5.360 -17.310 1.00 98.25 96 PRO A N 1
ATOM 824 C CA . PRO A 1 96 ? 6.071 -4.922 -16.432 1.00 98.25 96 PRO A CA 1
ATOM 825 C C . PRO A 1 96 ? 7.110 -6.009 -16.130 1.00 98.25 96 PRO A C 1
ATOM 827 O O . PRO A 1 96 ? 8.307 -5.780 -16.293 1.00 98.25 96 PRO A O 1
ATOM 830 N N . TRP A 1 97 ? 6.669 -7.226 -15.795 1.00 98.19 97 TRP A N 1
ATOM 831 C CA . TRP A 1 97 ? 7.568 -8.357 -15.539 1.00 98.19 97 TRP A CA 1
ATOM 832 C C . TRP A 1 97 ? 8.352 -8.798 -16.781 1.00 98.19 97 TRP A C 1
ATOM 834 O O . TRP A 1 97 ? 9.507 -9.192 -16.657 1.00 98.19 97 TRP A O 1
ATOM 844 N N . ASN A 1 98 ? 7.783 -8.702 -17.991 1.00 98.06 98 ASN A N 1
ATOM 845 C CA . ASN A 1 98 ? 8.531 -9.010 -19.214 1.00 98.06 98 ASN A CA 1
ATOM 846 C C . ASN A 1 98 ? 9.641 -7.987 -19.454 1.00 98.06 98 ASN A C 1
ATOM 848 O O . ASN A 1 98 ? 10.755 -8.370 -19.804 1.00 98.06 98 ASN A O 1
ATOM 852 N N . ARG A 1 99 ? 9.344 -6.699 -19.241 1.00 98.31 99 ARG A N 1
ATOM 853 C CA . ARG A 1 99 ? 10.326 -5.619 -19.393 1.00 98.31 99 ARG A CA 1
ATOM 854 C C . ARG A 1 99 ? 11.442 -5.738 -18.364 1.00 98.31 99 ARG A C 1
ATOM 856 O O . ARG A 1 99 ? 12.609 -5.648 -18.723 1.00 98.31 99 ARG A O 1
ATOM 863 N N . ALA A 1 100 ? 11.104 -6.020 -17.107 1.00 98.44 100 ALA A N 1
ATOM 864 C CA . ALA A 1 100 ? 12.096 -6.282 -16.067 1.00 98.44 100 ALA A CA 1
ATOM 865 C C . ALA A 1 100 ? 12.966 -7.512 -16.413 1.00 98.44 100 ALA A C 1
ATOM 867 O O . ALA A 1 100 ? 14.196 -7.452 -16.332 1.00 98.44 100 ALA A O 1
ATOM 868 N N . ALA A 1 101 ? 12.351 -8.606 -16.877 1.00 98.31 101 ALA A N 1
ATOM 869 C CA . ALA A 1 101 ? 13.058 -9.824 -17.273 1.00 98.31 101 ALA A CA 1
ATOM 870 C C . ALA A 1 101 ? 13.992 -9.619 -18.481 1.00 98.31 101 ALA A C 1
ATOM 872 O O . ALA A 1 101 ? 15.084 -10.188 -18.502 1.00 98.31 101 ALA A O 1
ATOM 873 N N . TYR A 1 102 ? 13.622 -8.774 -19.454 1.00 98.31 102 TYR A N 1
ATOM 874 C CA . TYR A 1 102 ? 14.491 -8.402 -20.581 1.00 98.31 102 TYR A CA 1
ATOM 875 C C . TYR A 1 102 ? 15.835 -7.833 -20.101 1.00 98.31 102 TYR A C 1
ATOM 877 O O . TYR A 1 102 ? 16.892 -8.164 -20.640 1.00 98.31 102 TYR A O 1
ATOM 885 N N . PHE A 1 103 ? 15.809 -7.047 -19.021 1.00 98.31 103 PHE A N 1
ATOM 886 C CA . PHE A 1 103 ? 16.999 -6.507 -18.358 1.00 98.31 103 PHE A CA 1
ATOM 887 C C . PHE A 1 103 ? 17.565 -7.421 -17.261 1.00 98.31 103 PHE A C 1
ATOM 889 O O . PHE A 1 103 ? 18.364 -6.980 -16.441 1.00 98.31 103 PHE A O 1
ATOM 896 N N . ARG A 1 104 ? 17.219 -8.714 -17.269 1.00 98.31 104 ARG A N 1
ATOM 897 C CA . ARG A 1 104 ? 17.730 -9.742 -16.344 1.00 98.31 104 ARG A CA 1
ATOM 898 C C . ARG A 1 104 ? 17.373 -9.497 -14.872 1.00 98.31 104 ARG A C 1
ATOM 900 O O . ARG A 1 104 ? 18.095 -9.958 -13.983 1.00 98.31 104 ARG A O 1
ATOM 907 N N . TYR A 1 105 ? 16.268 -8.805 -14.590 1.00 98.50 105 TYR A N 1
ATOM 908 C CA . TYR A 1 105 ? 15.684 -8.820 -13.251 1.00 98.50 105 TYR A CA 1
ATOM 909 C C . TYR A 1 105 ? 15.199 -10.238 -12.922 1.00 98.50 105 TYR A C 1
ATOM 911 O O . TYR A 1 105 ? 14.516 -10.863 -13.732 1.00 98.50 105 TYR A O 1
ATOM 919 N N . LYS A 1 106 ? 15.610 -10.772 -11.768 1.00 97.06 106 LYS A N 1
ATOM 920 C CA . LYS A 1 106 ? 15.467 -12.205 -11.456 1.00 97.06 106 LYS A CA 1
ATOM 921 C C . LYS A 1 106 ? 14.212 -12.555 -10.665 1.00 97.06 106 LYS A C 1
ATOM 923 O O . LYS A 1 106 ? 13.863 -13.730 -10.613 1.00 97.06 106 LYS A O 1
ATOM 928 N N . HIS A 1 107 ? 13.562 -11.575 -10.044 1.00 97.50 107 HIS A N 1
ATOM 929 C CA . HIS A 1 107 ? 12.426 -11.850 -9.175 1.00 97.50 107 HIS A CA 1
ATOM 930 C C . HIS A 1 107 ? 11.106 -11.762 -9.958 1.00 97.50 107 HIS A C 1
ATOM 932 O O . HIS A 1 107 ? 10.934 -10.848 -10.770 1.00 97.50 107 HIS A O 1
ATOM 938 N N . PRO A 1 108 ? 10.188 -12.726 -9.773 1.00 94.50 108 PRO A N 1
ATOM 939 C CA . PRO A 1 108 ? 9.036 -12.898 -10.654 1.00 94.50 108 PRO A CA 1
ATOM 940 C C . PRO A 1 108 ? 7.897 -11.909 -10.390 1.00 94.50 108 PRO A C 1
ATOM 942 O O . PRO A 1 108 ? 7.069 -11.698 -11.275 1.00 94.50 108 PRO A O 1
ATOM 945 N N . MET A 1 109 ? 7.818 -11.321 -9.194 1.00 96.31 109 MET A N 1
ATOM 946 C CA . MET A 1 109 ? 6.741 -10.399 -8.845 1.00 96.31 109 MET A CA 1
ATOM 947 C C . MET A 1 109 ? 7.149 -8.989 -9.227 1.00 96.31 109 MET A C 1
ATOM 949 O O . MET A 1 109 ? 8.128 -8.455 -8.710 1.00 96.31 109 MET A O 1
ATOM 953 N N . VAL A 1 110 ? 6.396 -8.395 -10.148 1.00 98.00 110 VAL A N 1
ATOM 954 C CA . VAL A 1 110 ? 6.635 -7.038 -10.631 1.00 98.00 110 VAL A CA 1
ATOM 955 C C . VAL A 1 110 ? 5.295 -6.345 -10.846 1.00 98.00 110 VAL A C 1
ATOM 957 O O . VAL A 1 110 ? 4.475 -6.827 -11.629 1.00 98.00 110 VAL A O 1
ATOM 960 N N . VAL A 1 111 ? 5.094 -5.201 -10.193 1.00 97.25 111 VAL A N 1
ATOM 961 C CA . VAL A 1 111 ? 3.931 -4.322 -10.395 1.00 97.25 111 VAL A CA 1
ATOM 962 C C . VAL A 1 111 ? 4.400 -2.920 -10.765 1.00 97.25 111 VAL A C 1
ATOM 964 O O . VAL A 1 111 ? 5.493 -2.498 -10.386 1.00 97.25 111 VAL A O 1
ATOM 967 N N . GLU A 1 112 ? 3.587 -2.213 -11.545 1.00 97.62 112 GLU A N 1
ATOM 968 C CA . GLU A 1 112 ? 3.925 -0.901 -12.082 1.00 97.62 112 GLU A CA 1
ATOM 969 C C . GLU A 1 112 ? 2.800 0.110 -11.866 1.00 97.62 112 GLU A C 1
ATOM 971 O O . GLU A 1 112 ? 1.644 -0.142 -12.218 1.00 97.62 112 GLU A O 1
ATOM 976 N N . PHE A 1 113 ? 3.181 1.290 -11.382 1.00 96.81 113 PHE A N 1
ATOM 977 C CA . PHE A 1 113 ? 2.325 2.465 -11.270 1.00 96.81 113 PHE A CA 1
ATOM 978 C C . PHE A 1 113 ? 2.873 3.551 -12.197 1.00 96.81 113 PHE A C 1
ATOM 980 O O . PHE A 1 113 ? 3.952 4.096 -11.954 1.00 96.81 113 PHE A O 1
ATOM 987 N N . ILE A 1 114 ? 2.141 3.854 -13.270 1.00 96.38 114 ILE A N 1
ATOM 988 C CA . ILE A 1 114 ? 2.537 4.873 -14.250 1.00 96.38 114 ILE A CA 1
ATOM 989 C C . ILE A 1 114 ? 1.875 6.219 -13.959 1.00 96.38 114 ILE A C 1
ATOM 991 O O . ILE A 1 114 ? 0.771 6.284 -13.416 1.00 96.38 114 ILE A O 1
ATOM 995 N N . GLY A 1 115 ? 2.542 7.299 -14.351 1.00 94.69 115 GLY A N 1
ATOM 996 C CA . GLY A 1 115 ? 2.032 8.661 -14.240 1.00 94.69 115 GLY A CA 1
ATOM 997 C C . GLY A 1 115 ? 2.247 9.490 -15.491 1.00 94.69 115 GLY A C 1
ATOM 998 O O . GLY A 1 115 ? 3.114 9.177 -16.314 1.00 94.69 115 GLY A O 1
ATOM 999 N N . LYS A 1 116 ? 1.424 10.534 -15.627 1.00 93.75 116 LYS A N 1
ATOM 1000 C CA . LYS A 1 116 ? 1.517 11.510 -16.707 1.00 93.75 116 LYS A CA 1
ATOM 1001 C C . LYS A 1 116 ? 1.420 12.930 -16.150 1.00 93.75 116 LYS A C 1
ATOM 1003 O O . LYS A 1 116 ? 0.382 13.573 -16.262 1.00 93.75 116 LYS A O 1
ATOM 1008 N N . ASP A 1 117 ? 2.506 13.394 -15.552 1.00 89.31 117 ASP A N 1
ATOM 1009 C CA . ASP A 1 117 ? 2.592 14.683 -14.876 1.00 89.31 117 ASP A CA 1
ATOM 1010 C C . ASP A 1 117 ? 3.924 15.350 -15.207 1.00 89.31 117 ASP A C 1
ATOM 1012 O O . ASP A 1 117 ? 4.954 14.686 -15.302 1.00 89.31 117 ASP A O 1
ATOM 1016 N N . LYS A 1 118 ? 3.906 16.675 -15.387 1.00 83.50 118 LYS A N 1
ATOM 1017 C CA . LYS A 1 118 ? 5.112 17.470 -15.684 1.00 83.50 118 LYS A CA 1
ATOM 1018 C C . LYS A 1 118 ? 5.996 17.714 -14.461 1.00 83.50 118 LYS A C 1
ATOM 1020 O O . LYS A 1 118 ? 7.113 18.205 -14.612 1.00 83.50 118 LYS A O 1
ATOM 1025 N N . GLU A 1 119 ? 5.475 17.431 -13.273 1.00 84.56 119 GLU A N 1
ATOM 1026 C CA . GLU A 1 119 ? 6.144 17.678 -12.005 1.00 84.56 119 GLU A CA 1
ATOM 1027 C C . GLU A 1 119 ? 6.277 16.380 -11.215 1.00 84.56 119 GLU A C 1
ATOM 1029 O O . GLU A 1 119 ? 5.350 15.572 -11.118 1.00 84.56 119 GLU A O 1
ATOM 1034 N N . ILE A 1 120 ? 7.454 16.200 -10.624 1.00 84.88 120 ILE A N 1
ATOM 1035 C CA . ILE A 1 120 ? 7.748 15.106 -9.708 1.00 84.88 120 ILE A CA 1
ATOM 1036 C C . ILE A 1 120 ? 7.313 15.560 -8.311 1.00 84.88 120 ILE A C 1
ATOM 1038 O O . ILE A 1 120 ? 7.816 16.557 -7.801 1.00 84.88 120 ILE A O 1
ATOM 1042 N N . SER A 1 121 ? 6.376 14.842 -7.686 1.00 87.50 121 SER A N 1
ATOM 1043 C CA . SER A 1 121 ? 5.831 15.217 -6.376 1.00 87.50 121 SER A CA 1
ATOM 1044 C C . SER A 1 121 ? 5.809 14.046 -5.407 1.00 87.50 121 SER A C 1
ATOM 1046 O O . SER A 1 121 ? 5.296 12.973 -5.725 1.00 87.50 121 SER A O 1
ATOM 1048 N N . ILE A 1 122 ? 6.301 14.282 -4.189 1.00 86.12 122 ILE A N 1
ATOM 1049 C CA . ILE A 1 122 ? 6.253 13.303 -3.098 1.00 86.12 122 ILE A CA 1
ATOM 1050 C C . ILE A 1 122 ? 4.830 12.963 -2.666 1.00 86.12 122 ILE A C 1
ATOM 1052 O O . ILE A 1 122 ? 4.555 11.823 -2.310 1.00 86.12 122 ILE A O 1
ATOM 1056 N N . LYS A 1 123 ? 3.901 13.914 -2.822 1.00 87.94 123 LYS A N 1
ATOM 1057 C CA . LYS A 1 123 ? 2.483 13.726 -2.495 1.00 87.94 123 LYS A CA 1
ATOM 1058 C C . LYS A 1 123 ? 1.843 12.586 -3.282 1.00 87.94 123 LYS A C 1
ATOM 1060 O O . LYS A 1 123 ? 0.850 12.024 -2.846 1.00 87.94 123 LYS A O 1
ATOM 1065 N N . ARG A 1 124 ? 2.413 12.233 -4.437 1.00 88.56 124 ARG A N 1
ATOM 1066 C CA . ARG A 1 124 ? 1.981 11.067 -5.210 1.00 88.56 124 ARG A CA 1
ATOM 1067 C C . ARG A 1 124 ? 2.286 9.751 -4.495 1.00 88.56 124 ARG A C 1
ATOM 1069 O O . ARG A 1 124 ? 1.525 8.802 -4.592 1.00 88.56 124 ARG A O 1
ATOM 1076 N N . LEU A 1 125 ? 3.413 9.674 -3.794 1.00 90.75 125 LEU A N 1
ATOM 1077 C CA . LEU A 1 125 ? 3.742 8.497 -2.998 1.00 90.75 125 LEU A CA 1
ATOM 1078 C C . LEU A 1 125 ? 2.845 8.420 -1.756 1.00 90.75 125 LEU A C 1
ATOM 1080 O O . LEU A 1 125 ? 2.374 7.338 -1.412 1.00 90.75 125 LEU A O 1
ATOM 1084 N N . ASP A 1 126 ? 2.557 9.572 -1.144 1.00 92.25 126 ASP A N 1
ATOM 1085 C CA . ASP A 1 126 ? 1.581 9.667 -0.055 1.00 92.25 126 ASP A CA 1
ATOM 1086 C C . ASP A 1 126 ? 0.197 9.207 -0.518 1.00 92.25 126 ASP A C 1
ATOM 1088 O O . ASP A 1 126 ? -0.426 8.409 0.175 1.00 92.25 126 ASP A O 1
ATOM 1092 N N . SER A 1 127 ? -0.251 9.604 -1.718 1.00 91.75 127 SER A N 1
ATOM 1093 C CA . SER A 1 127 ? -1.564 9.201 -2.237 1.00 91.75 127 SER A CA 1
ATOM 1094 C C . SER A 1 127 ? -1.683 7.689 -2.420 1.00 91.75 127 SER A C 1
ATOM 1096 O O . SER A 1 127 ? -2.732 7.127 -2.111 1.00 91.75 127 SER A O 1
ATOM 1098 N N . PHE A 1 128 ? -0.609 6.999 -2.819 1.00 93.81 128 PHE A N 1
ATOM 1099 C CA . PHE A 1 128 ? -0.602 5.536 -2.881 1.00 93.81 128 PHE A CA 1
ATOM 1100 C C . PHE A 1 128 ? -0.718 4.875 -1.506 1.00 93.81 128 PHE A C 1
ATOM 1102 O O . PHE A 1 128 ? -1.352 3.829 -1.375 1.00 93.81 128 PHE A O 1
ATOM 1109 N N . ILE A 1 129 ? -0.104 5.461 -0.476 1.00 94.88 129 ILE A N 1
ATOM 1110 C CA . ILE A 1 129 ? -0.256 4.967 0.891 1.00 94.88 129 ILE A CA 1
ATOM 1111 C C . ILE A 1 129 ? -1.625 5.329 1.447 1.00 94.88 129 ILE A C 1
ATOM 1113 O O . ILE A 1 129 ? -2.199 4.521 2.161 1.00 94.88 129 ILE A O 1
ATOM 1117 N N . GLU A 1 130 ? -2.182 6.495 1.152 1.00 92.94 130 GLU A N 1
ATOM 1118 C CA . GLU A 1 130 ? -3.502 6.915 1.625 1.00 92.94 130 GLU A CA 1
ATOM 1119 C C . GLU A 1 130 ? -4.638 6.148 0.945 1.00 92.94 130 GLU A C 1
ATOM 1121 O O . GLU A 1 130 ? -5.631 5.831 1.601 1.00 92.94 130 GLU A O 1
ATOM 1126 N N . ASN A 1 131 ? -4.468 5.783 -0.327 1.00 94.31 131 ASN A N 1
ATOM 1127 C CA . ASN A 1 131 ? -5.399 4.939 -1.055 1.00 94.31 131 ASN A CA 1
ATOM 1128 C C . ASN A 1 131 ? -5.346 3.493 -0.513 1.00 94.31 131 ASN A C 1
ATOM 1130 O O . ASN A 1 131 ? -4.329 2.808 -0.663 1.00 94.31 131 ASN A O 1
ATOM 1134 N N . PRO A 1 132 ? -6.436 2.975 0.085 1.00 94.62 132 PRO A N 1
ATOM 1135 C CA . PRO A 1 132 ? -6.436 1.641 0.680 1.00 94.62 132 PRO A CA 1
ATOM 1136 C C . PRO A 1 132 ? -6.237 0.511 -0.343 1.00 94.62 132 PRO A C 1
ATOM 1138 O O . PRO A 1 132 ? -5.800 -0.573 0.042 1.00 94.62 132 PRO A O 1
ATOM 1141 N N . TYR A 1 133 ? -6.532 0.747 -1.625 1.00 93.88 133 TYR A N 1
ATOM 1142 C CA . TYR A 1 133 ? -6.375 -0.248 -2.689 1.00 93.88 133 TYR A CA 1
ATOM 1143 C C . TYR A 1 133 ? -4.929 -0.332 -3.181 1.00 93.88 133 TYR A C 1
ATOM 1145 O O . TYR A 1 133 ? -4.421 -1.426 -3.420 1.00 93.88 133 TYR A O 1
ATOM 1153 N N . ASP A 1 134 ? -4.241 0.808 -3.265 1.00 94.75 134 ASP A N 1
ATOM 1154 C CA . ASP A 1 134 ? -2.840 0.847 -3.683 1.00 94.75 134 ASP A CA 1
ATOM 1155 C C . ASP A 1 134 ? -1.910 0.435 -2.540 1.00 94.75 134 ASP A C 1
ATOM 1157 O O . ASP A 1 134 ? -0.955 -0.314 -2.769 1.00 94.75 134 ASP A O 1
ATOM 1161 N N . ARG A 1 135 ? -2.194 0.851 -1.293 1.00 94.94 135 ARG A N 1
ATOM 1162 C CA . ARG A 1 135 ? -1.283 0.604 -0.162 1.00 94.94 135 ARG A CA 1
ATOM 1163 C C . ARG A 1 135 ? -0.982 -0.869 0.063 1.00 94.94 135 ARG A C 1
ATOM 1165 O O . ARG A 1 135 ? 0.079 -1.183 0.585 1.00 94.94 135 ARG A O 1
ATOM 1172 N N . ILE A 1 136 ? -1.896 -1.769 -0.308 1.00 94.31 136 ILE A N 1
ATOM 1173 C CA . ILE A 1 136 ? -1.694 -3.218 -0.184 1.00 94.31 136 ILE A CA 1
ATOM 1174 C C . ILE A 1 136 ? -0.463 -3.628 -1.001 1.00 94.31 136 ILE A C 1
ATOM 1176 O O . ILE A 1 136 ? 0.361 -4.392 -0.521 1.00 94.31 136 ILE A O 1
ATOM 1180 N N . PHE A 1 137 ? -0.243 -3.047 -2.179 1.00 95.06 137 PHE A N 1
ATOM 1181 C CA . PHE A 1 137 ? 0.976 -3.298 -2.944 1.00 95.06 137 PHE A CA 1
ATOM 1182 C C . PHE A 1 137 ? 2.196 -2.632 -2.301 1.00 95.06 137 PHE A C 1
ATOM 1184 O O . PHE A 1 137 ? 3.218 -3.277 -2.092 1.00 95.06 137 PHE A O 1
ATOM 1191 N N . TRP A 1 138 ? 2.092 -1.360 -1.927 1.00 96.75 138 TRP A N 1
ATOM 1192 C CA . TRP A 1 138 ? 3.220 -0.588 -1.388 1.00 96.75 138 TRP A CA 1
ATOM 1193 C C . TRP A 1 138 ? 3.715 -1.070 -0.017 1.00 96.75 138 TRP A C 1
ATOM 1195 O O . TRP A 1 138 ? 4.899 -0.954 0.313 1.00 96.75 138 TRP A O 1
ATOM 1205 N N . LEU A 1 139 ? 2.819 -1.676 0.756 1.00 96.81 139 LEU A N 1
ATOM 1206 C CA . LEU A 1 139 ? 3.068 -2.319 2.041 1.00 96.81 139 LEU A CA 1
ATOM 1207 C C . LEU A 1 139 ? 3.006 -3.851 1.920 1.00 96.81 139 LEU A C 1
ATOM 1209 O O . LEU A 1 139 ? 2.734 -4.545 2.897 1.00 96.81 139 LEU A O 1
ATOM 1213 N N . SER A 1 140 ? 3.248 -4.410 0.733 1.00 97.25 140 SER A N 1
ATOM 1214 C CA . SER A 1 140 ? 3.458 -5.851 0.616 1.00 97.25 140 SER A CA 1
ATOM 1215 C C . SER A 1 140 ? 4.905 -6.205 0.993 1.00 97.25 140 SER A C 1
ATOM 1217 O O . SER A 1 140 ? 5.844 -5.588 0.469 1.00 97.25 140 SER A O 1
ATOM 1219 N N . PRO A 1 141 ? 5.114 -7.201 1.873 1.00 97.50 141 PRO A N 1
ATOM 1220 C CA . PRO A 1 141 ? 6.427 -7.767 2.170 1.00 97.50 141 PRO A CA 1
ATOM 1221 C C . PRO A 1 141 ? 6.986 -8.616 1.018 1.00 97.50 141 PRO A C 1
ATOM 1223 O O . PRO A 1 141 ? 8.151 -8.996 1.064 1.00 97.50 141 PRO A O 1
ATOM 1226 N N . GLU A 1 142 ? 6.190 -8.908 -0.017 1.00 97.25 142 GLU A N 1
ATOM 1227 C CA . GLU A 1 142 ? 6.656 -9.616 -1.218 1.00 97.25 142 GLU A CA 1
ATOM 1228 C C . GLU A 1 142 ? 7.550 -8.728 -2.093 1.00 97.25 142 GLU A C 1
ATOM 1230 O O . GLU A 1 142 ? 8.407 -9.218 -2.826 1.00 97.25 142 GLU A O 1
ATOM 1235 N N . TYR A 1 143 ? 7.391 -7.405 -2.014 1.00 98.12 143 TYR A N 1
ATOM 1236 C CA . TYR A 1 143 ? 8.275 -6.485 -2.722 1.00 98.12 143 TYR A CA 1
ATOM 1237 C C . TYR A 1 143 ? 9.495 -6.153 -1.874 1.00 98.12 143 TYR A C 1
ATOM 1239 O O . TYR A 1 143 ? 9.383 -5.762 -0.711 1.00 98.12 143 TYR A O 1
ATOM 1247 N N . MET A 1 144 ? 10.657 -6.288 -2.507 1.00 97.94 144 MET A N 1
ATOM 1248 C CA . MET A 1 144 ? 11.982 -6.067 -1.928 1.00 97.94 144 MET A CA 1
ATOM 1249 C C . MET A 1 144 ? 12.674 -4.868 -2.569 1.00 97.94 144 MET A C 1
ATOM 1251 O O . MET A 1 144 ? 13.589 -4.296 -1.995 1.00 97.94 144 MET A O 1
ATOM 1255 N N . HIS A 1 145 ? 12.248 -4.499 -3.776 1.00 98.38 145 HIS A N 1
ATOM 1256 C CA . HIS A 1 145 ? 12.866 -3.457 -4.569 1.00 98.38 145 HIS A CA 1
ATOM 1257 C C . HIS A 1 145 ? 11.842 -2.426 -5.025 1.00 98.38 145 HIS A C 1
ATOM 1259 O O . HIS A 1 145 ? 10.709 -2.777 -5.361 1.00 98.38 145 HIS A O 1
ATOM 1265 N N . MET A 1 146 ? 12.270 -1.170 -5.106 1.00 97.75 146 MET A N 1
ATOM 1266 C CA . MET A 1 146 ? 11.518 -0.084 -5.726 1.00 97.75 146 MET A CA 1
ATOM 1267 C C . MET A 1 146 ? 12.445 0.747 -6.598 1.00 97.75 146 MET A C 1
ATOM 1269 O O . MET A 1 146 ? 13.567 1.070 -6.211 1.00 97.75 146 MET A O 1
ATOM 1273 N N . VAL A 1 147 ? 11.940 1.133 -7.764 1.00 97.19 147 VAL A N 1
ATOM 1274 C CA . VAL A 1 147 ? 12.599 2.094 -8.648 1.00 97.19 147 VAL A CA 1
ATOM 1275 C C . VAL A 1 147 ? 11.598 3.124 -9.148 1.00 97.19 147 VAL A C 1
ATOM 1277 O O . VAL A 1 147 ? 10.404 2.841 -9.270 1.00 97.19 147 VAL A O 1
ATOM 1280 N N . PHE A 1 148 ? 12.102 4.310 -9.468 1.00 96.44 148 PHE A N 1
ATOM 1281 C CA . PHE A 1 148 ? 11.352 5.387 -10.098 1.00 96.44 148 PHE A CA 1
ATOM 1282 C C . PHE A 1 148 ? 12.092 5.839 -11.355 1.00 96.44 148 PHE A C 1
ATOM 1284 O O . PHE A 1 148 ? 13.292 6.102 -11.305 1.00 96.44 148 PHE A O 1
ATOM 1291 N N . ALA A 1 149 ? 11.377 5.923 -12.474 1.00 95.25 149 ALA A N 1
ATOM 1292 C CA . ALA A 1 149 ? 11.878 6.494 -13.716 1.00 95.25 149 ALA A CA 1
ATOM 1293 C C . ALA A 1 149 ? 10.967 7.627 -14.184 1.00 95.25 149 ALA A C 1
ATOM 1295 O O . ALA A 1 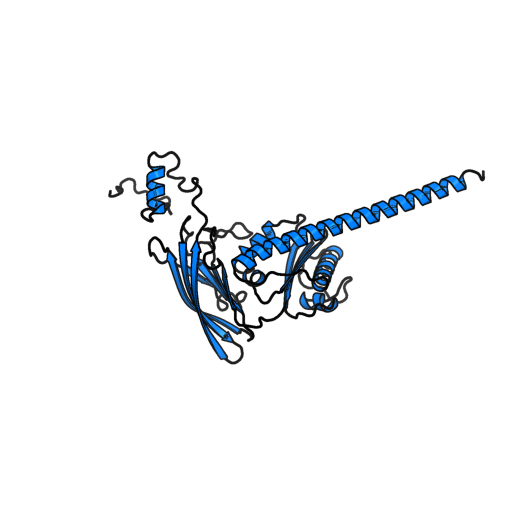149 ? 9.743 7.548 -14.057 1.00 95.25 149 ALA A O 1
ATOM 1296 N N . TYR A 1 150 ? 11.570 8.660 -14.769 1.00 94.44 150 TYR A N 1
ATOM 1297 C CA . TYR A 1 150 ? 10.877 9.856 -15.233 1.00 94.44 150 TYR A CA 1
ATOM 1298 C C . TYR A 1 150 ? 11.481 10.383 -16.535 1.00 94.44 150 TYR A C 1
ATOM 1300 O O . TYR A 1 150 ? 12.702 10.445 -16.678 1.00 94.44 150 TYR A O 1
ATOM 1308 N N . LYS A 1 151 ? 10.636 10.779 -17.494 1.00 93.50 151 LYS A N 1
ATOM 1309 C CA . LYS A 1 151 ? 11.066 11.426 -18.742 1.00 93.50 151 LYS A CA 1
ATOM 1310 C C . LYS A 1 151 ? 9.966 12.320 -19.302 1.00 93.50 151 LYS A C 1
ATOM 1312 O O . LYS A 1 151 ? 8.923 11.845 -19.760 1.00 93.50 151 LYS A O 1
ATOM 1317 N N . ASN A 1 152 ? 10.257 13.616 -19.366 1.00 92.19 152 ASN A N 1
ATOM 1318 C CA . ASN A 1 152 ? 9.341 14.684 -19.774 1.00 92.19 152 ASN A CA 1
ATOM 1319 C C . ASN A 1 152 ? 8.091 14.789 -18.900 1.00 92.19 152 ASN A C 1
ATOM 1321 O O . ASN A 1 152 ? 8.111 15.551 -17.956 1.00 92.19 152 ASN A O 1
ATOM 1325 N N . GLU A 1 153 ? 7.016 14.087 -19.246 1.00 94.88 153 GLU A N 1
ATOM 1326 C CA . GLU A 1 153 ? 5.765 14.047 -18.476 1.00 94.88 153 GLU A CA 1
ATOM 1327 C C . GLU A 1 153 ? 5.418 12.616 -18.050 1.00 94.88 153 GLU A C 1
ATOM 1329 O O . GLU A 1 153 ? 4.434 12.407 -17.366 1.00 94.88 153 GLU A O 1
ATOM 1334 N N . TYR A 1 154 ? 6.184 11.610 -18.483 1.00 96.88 154 TYR A N 1
ATOM 1335 C CA . TYR A 1 154 ? 5.890 10.206 -18.210 1.00 96.88 154 TYR A CA 1
ATOM 1336 C C . TYR A 1 154 ? 6.714 9.731 -17.026 1.00 96.88 154 TYR A C 1
ATOM 1338 O O . TYR A 1 154 ? 7.926 9.952 -16.979 1.00 96.88 154 TYR A O 1
ATOM 1346 N N . SER A 1 155 ? 6.066 9.031 -16.104 1.00 95.88 155 SER A N 1
ATOM 1347 C CA . SER A 1 155 ? 6.710 8.461 -14.930 1.00 95.88 155 SER A CA 1
ATOM 1348 C C . SER A 1 155 ? 6.307 7.010 -14.718 1.00 95.88 155 SER A C 1
ATOM 1350 O O . SER A 1 155 ? 5.256 6.565 -15.187 1.00 95.88 155 SER A O 1
ATOM 1352 N N . SER A 1 156 ? 7.165 6.259 -14.035 1.00 96.31 156 SER A N 1
ATOM 1353 C CA . SER A 1 156 ? 6.902 4.873 -13.676 1.00 96.31 156 SER A CA 1
ATOM 1354 C C . SER A 1 156 ? 7.563 4.528 -12.354 1.00 96.31 156 SER A C 1
ATOM 1356 O O . SER A 1 156 ? 8.785 4.611 -12.228 1.00 96.31 156 SER A O 1
ATOM 1358 N N . PHE A 1 157 ? 6.757 4.079 -11.400 1.00 97.19 157 PHE A N 1
ATOM 1359 C CA . PHE A 1 157 ? 7.228 3.335 -10.244 1.00 97.19 157 PHE A CA 1
ATOM 1360 C C . PHE A 1 157 ? 7.115 1.846 -10.540 1.00 97.19 157 PHE A C 1
ATOM 1362 O O . PHE A 1 157 ? 6.042 1.381 -10.925 1.00 97.19 157 PHE A O 1
ATOM 1369 N N . LEU A 1 158 ? 8.197 1.096 -10.341 1.00 97.69 158 LEU A N 1
ATOM 1370 C CA . LEU A 1 158 ? 8.132 -0.363 -10.313 1.00 97.69 158 LEU A CA 1
ATOM 1371 C C . LEU A 1 158 ? 8.479 -0.878 -8.928 1.00 97.69 158 LEU A C 1
ATOM 1373 O O . LEU A 1 158 ? 9.506 -0.499 -8.364 1.00 97.69 158 LEU A O 1
ATOM 1377 N N . LEU A 1 159 ? 7.642 -1.787 -8.436 1.00 98.44 159 LEU A N 1
ATOM 1378 C CA . LEU A 1 159 ? 7.953 -2.632 -7.294 1.00 98.44 159 LEU A CA 1
ATOM 1379 C C . LEU A 1 159 ? 8.329 -4.015 -7.809 1.00 98.44 159 LEU A C 1
ATOM 1381 O O . LEU A 1 159 ? 7.665 -4.553 -8.698 1.00 98.44 159 LEU A O 1
ATOM 1385 N N . GLY A 1 160 ? 9.396 -4.575 -7.254 1.00 98.44 160 GLY A N 1
ATOM 1386 C CA . GLY A 1 160 ? 9.911 -5.878 -7.642 1.00 98.44 160 GLY A CA 1
ATOM 1387 C C . GLY A 1 160 ? 10.218 -6.748 -6.430 1.00 98.44 160 GLY A C 1
ATOM 1388 O O . GLY A 1 160 ? 10.725 -6.264 -5.416 1.00 98.44 160 GLY A O 1
ATOM 1389 N N . GLY A 1 161 ? 9.942 -8.040 -6.532 1.00 98.06 161 GLY A N 1
ATOM 1390 C CA . GLY A 1 161 ? 10.275 -8.997 -5.490 1.00 98.06 161 GLY A CA 1
ATOM 1391 C C . GLY A 1 161 ? 9.722 -10.387 -5.756 1.00 98.06 161 GLY A C 1
ATOM 1392 O O . GLY A 1 161 ? 9.548 -10.810 -6.902 1.00 98.06 161 GLY A O 1
ATOM 1393 N N . GLU A 1 162 ? 9.486 -11.123 -4.686 1.00 97.06 162 GLU A N 1
ATOM 1394 C CA . GLU A 1 162 ? 9.161 -12.540 -4.705 1.00 97.06 162 GLU A CA 1
ATOM 1395 C C . GLU A 1 162 ? 8.213 -12.885 -3.563 1.00 97.06 162 GLU A C 1
ATOM 1397 O O . GLU A 1 162 ? 8.006 -12.093 -2.647 1.00 97.06 1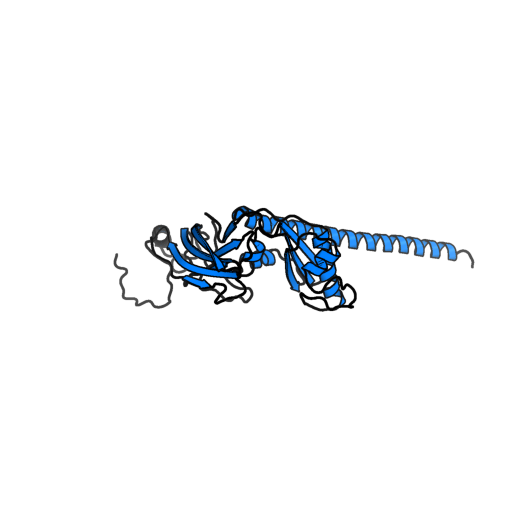62 GLU A O 1
A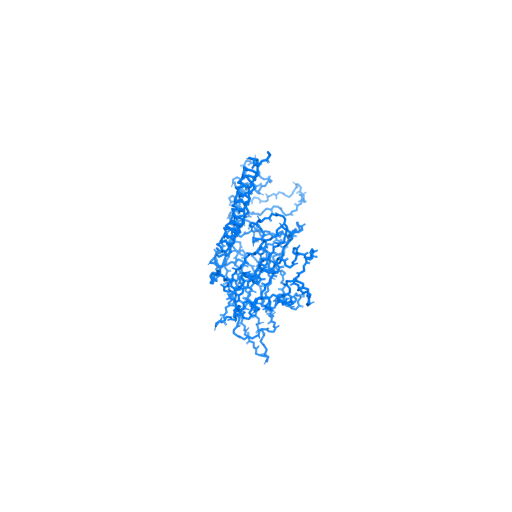TOM 1402 N N . LYS A 1 163 ? 7.627 -14.083 -3.608 1.00 95.81 163 LYS A N 1
ATOM 1403 C CA . LYS A 1 163 ? 6.757 -14.526 -2.524 1.00 95.81 163 LYS A CA 1
ATOM 1404 C C . LYS A 1 163 ? 7.473 -14.459 -1.183 1.00 95.81 163 LYS A C 1
ATOM 1406 O O . LYS A 1 163 ? 8.646 -14.818 -1.075 1.00 95.81 163 LYS A O 1
ATOM 1411 N N . VAL A 1 164 ? 6.715 -14.097 -0.152 1.00 96.31 164 VAL A N 1
ATOM 1412 C CA . VAL A 1 164 ? 7.193 -14.178 1.226 1.00 96.31 164 VAL A CA 1
ATOM 1413 C C . VAL A 1 164 ? 7.692 -15.582 1.555 1.00 96.31 164 VAL A C 1
ATOM 1415 O O . VAL A 1 164 ? 7.148 -16.584 1.085 1.00 96.31 164 VAL A O 1
ATOM 1418 N N . LYS A 1 165 ? 8.728 -15.644 2.394 1.00 95.69 165 LYS A N 1
ATOM 1419 C CA . LYS A 1 165 ? 9.285 -16.902 2.914 1.00 95.69 165 LYS A CA 1
ATOM 1420 C C . LYS A 1 165 ? 8.464 -17.460 4.073 1.00 95.69 165 LYS A C 1
ATOM 1422 O O . LYS A 1 165 ? 8.485 -18.662 4.315 1.00 95.69 165 LYS A O 1
ATOM 1427 N N . GLU A 1 166 ? 7.726 -16.589 4.751 1.00 96.12 166 GLU A N 1
ATOM 1428 C CA . GLU A 1 166 ? 6.883 -16.903 5.897 1.00 96.12 166 GLU A CA 1
ATOM 1429 C C . GLU A 1 166 ? 5.576 -16.121 5.798 1.00 96.12 166 GLU A C 1
ATOM 1431 O O . GLU A 1 166 ? 5.517 -15.047 5.201 1.00 96.12 166 GLU A O 1
ATOM 1436 N N . ASP A 1 167 ? 4.516 -16.681 6.369 1.00 96.81 167 ASP A N 1
ATOM 1437 C CA . ASP A 1 167 ? 3.211 -16.034 6.385 1.00 96.81 167 ASP A CA 1
ATOM 1438 C C . ASP A 1 167 ? 3.256 -14.726 7.188 1.00 96.81 167 ASP A C 1
ATOM 1440 O O . ASP A 1 167 ? 3.702 -14.712 8.336 1.00 96.81 167 ASP A O 1
ATOM 1444 N N . GLN A 1 168 ? 2.716 -13.643 6.627 1.00 97.00 168 GLN A N 1
ATOM 1445 C CA . GLN A 1 168 ? 2.733 -12.327 7.258 1.00 97.00 168 GLN A CA 1
ATOM 1446 C C . GLN A 1 168 ? 1.369 -11.642 7.174 1.00 97.00 168 GLN A C 1
ATOM 1448 O O . GLN A 1 168 ? 0.745 -11.568 6.117 1.00 97.00 168 GLN A O 1
ATOM 1453 N N . VAL A 1 169 ? 0.919 -11.103 8.308 1.00 97.62 169 VAL A N 1
ATOM 1454 C CA . VAL A 1 169 ? -0.241 -10.208 8.385 1.00 97.62 169 VAL A CA 1
ATOM 1455 C C . VAL A 1 169 ? 0.276 -8.778 8.390 1.00 97.62 169 VAL A C 1
ATOM 1457 O O . VAL A 1 169 ? 1.100 -8.425 9.233 1.00 97.62 169 VAL A O 1
ATOM 1460 N N . VAL A 1 170 ? -0.240 -7.950 7.492 1.00 97.81 170 VAL A N 1
ATOM 1461 C CA . VAL A 1 170 ? 0.048 -6.517 7.446 1.00 97.81 170 VAL A CA 1
ATOM 1462 C C . VAL A 1 170 ? -1.235 -5.753 7.711 1.00 97.81 170 VAL A C 1
ATOM 1464 O O . VAL A 1 170 ? -2.263 -6.017 7.091 1.00 97.81 170 VAL A O 1
ATOM 1467 N N . VAL A 1 171 ? -1.175 -4.791 8.628 1.00 97.88 171 VAL A N 1
ATOM 1468 C CA . VAL A 1 171 ? -2.283 -3.875 8.903 1.00 97.88 171 VAL A CA 1
ATOM 1469 C C . VAL A 1 171 ? -1.850 -2.438 8.673 1.00 97.88 171 VAL A C 1
ATOM 1471 O O . VAL A 1 171 ? -0.693 -2.087 8.901 1.00 97.88 171 VAL A O 1
ATOM 1474 N N . TYR A 1 172 ? -2.791 -1.610 8.231 1.00 97.38 172 TYR A N 1
ATOM 1475 C CA . TYR A 1 172 ? -2.618 -0.164 8.202 1.00 97.38 172 TYR A CA 1
ATOM 1476 C C . TYR A 1 172 ? -3.916 0.515 8.655 1.00 97.38 172 TYR A C 1
ATOM 1478 O O . TYR A 1 172 ? -4.967 0.165 8.127 1.00 97.38 172 TYR A O 1
ATOM 1486 N N . PRO A 1 173 ? -3.894 1.506 9.557 1.00 96.69 173 PRO A N 1
ATOM 1487 C CA . PRO A 1 173 ? -2.732 1.974 10.308 1.00 96.69 173 PRO A CA 1
ATOM 1488 C C . PRO A 1 173 ? -2.044 0.852 11.089 1.00 96.69 173 PRO A C 1
ATOM 1490 O O . PRO A 1 173 ? -2.695 -0.119 11.487 1.00 96.69 173 PRO A O 1
ATOM 1493 N N . GLY A 1 174 ? -0.723 0.962 11.224 1.00 95.56 174 GLY A N 1
ATOM 1494 C CA . GLY A 1 174 ? 0.103 -0.011 11.930 1.00 95.56 174 GLY A CA 1
ATOM 1495 C C . GLY A 1 174 ? -0.223 -0.080 13.422 1.00 95.56 174 GLY A C 1
ATOM 1496 O O . GLY A 1 174 ? -0.903 0.787 13.973 1.00 95.56 174 GLY A O 1
ATOM 1497 N N . GLU A 1 175 ? 0.287 -1.116 14.086 1.00 96.00 175 GLU A N 1
ATOM 1498 C CA . GLU A 1 175 ? 0.168 -1.261 15.540 1.00 96.00 175 GLU A CA 1
ATOM 1499 C C . GLU A 1 175 ? 0.727 -0.020 16.249 1.00 96.00 175 GLU A C 1
ATOM 1501 O O . GLU A 1 175 ? 1.870 0.369 16.016 1.00 96.00 175 GLU A O 1
ATOM 1506 N N . GLN A 1 176 ? -0.089 0.602 17.101 1.00 96.00 176 GLN A N 1
ATOM 1507 C CA . GLN A 1 176 ? 0.237 1.824 17.843 1.00 96.00 176 GLN A CA 1
ATOM 1508 C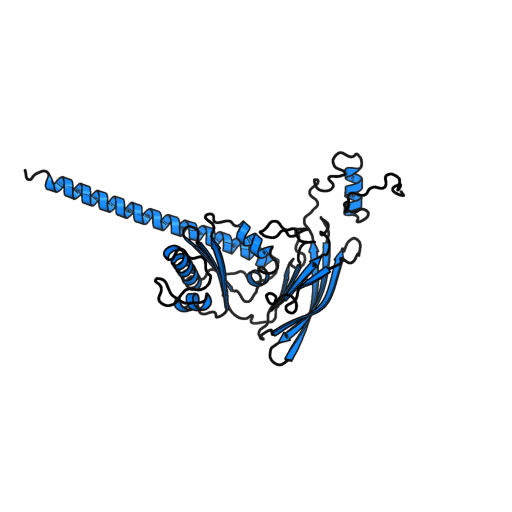 C . GLN A 1 176 ? 0.627 3.020 16.958 1.00 96.00 176 GLN A C 1
ATOM 1510 O O . GLN A 1 176 ? 1.223 3.985 17.447 1.00 96.00 176 GLN A O 1
ATOM 1515 N N . GLN A 1 177 ? 0.279 2.997 15.666 1.00 94.81 177 GLN A N 1
ATOM 1516 C CA . GLN A 1 177 ? 0.532 4.128 14.784 1.00 94.81 177 GLN A CA 1
ATOM 1517 C C . GLN A 1 177 ? -0.227 5.357 15.293 1.00 94.81 177 GLN A C 1
ATOM 1519 O O . GLN A 1 177 ? -1.421 5.293 15.582 1.00 94.81 177 GLN A O 1
ATOM 1524 N N . LYS A 1 178 ? 0.483 6.480 15.390 1.00 94.31 178 LYS A N 1
ATOM 1525 C CA . LYS A 1 178 ? -0.069 7.786 15.759 1.00 94.31 178 LYS A CA 1
ATOM 1526 C C . LYS A 1 178 ? -0.296 8.637 14.517 1.00 94.31 178 LYS A C 1
ATOM 1528 O O . LYS A 1 178 ? 0.195 8.304 13.438 1.00 94.31 178 LYS A O 1
ATOM 1533 N N . GLU A 1 179 ? -1.000 9.748 14.704 1.00 93.38 179 GLU A N 1
ATOM 1534 C CA . GLU A 1 179 ? -1.222 10.756 13.664 1.00 93.38 179 GLU A CA 1
ATOM 1535 C C . GLU A 1 179 ? -1.951 10.203 12.435 1.00 93.38 179 GLU A C 1
ATOM 1537 O O . GLU A 1 179 ? -1.712 10.605 11.298 1.00 93.38 179 GLU A O 1
ATOM 1542 N N . VAL A 1 180 ? -2.872 9.266 12.660 1.00 94.88 180 VAL A N 1
ATOM 1543 C CA . VAL A 1 180 ? -3.721 8.736 11.594 1.00 94.88 180 VAL A CA 1
ATOM 1544 C C . VAL A 1 180 ? -4.777 9.782 11.216 1.00 94.88 180 VAL A C 1
ATOM 1546 O O . VAL A 1 180 ? -5.457 10.300 12.106 1.00 94.88 180 VAL A O 1
ATOM 1549 N N . PRO A 1 181 ? -4.963 10.114 9.928 1.00 94.88 181 PRO A N 1
ATOM 1550 C CA . PRO A 1 181 ? -6.026 11.027 9.529 1.00 94.88 181 PRO A CA 1
ATOM 1551 C C . PRO A 1 181 ? -7.406 10.518 9.962 1.00 94.88 181 PRO A C 1
ATOM 1553 O O . PRO A 1 181 ? -7.644 9.319 10.083 1.00 94.88 181 PRO A O 1
ATOM 1556 N N . THR A 1 182 ? -8.339 11.433 10.197 1.00 94.44 182 THR A N 1
ATOM 1557 C CA . THR A 1 182 ? -9.709 11.084 10.604 1.00 94.44 182 THR A CA 1
ATOM 1558 C C . THR A 1 182 ? -10.600 10.683 9.431 1.00 94.44 182 THR A C 1
ATOM 1560 O O . THR A 1 182 ? -11.561 9.922 9.585 1.00 94.44 182 THR A O 1
ATOM 1563 N N . LEU A 1 183 ? -10.246 11.178 8.247 1.00 94.00 183 LEU A N 1
ATOM 1564 C CA . LEU A 1 183 ? -11.001 11.096 7.011 1.00 94.00 183 LEU A CA 1
ATOM 1565 C C . LEU A 1 183 ? -10.046 10.834 5.850 1.00 94.00 183 LEU A C 1
ATOM 1567 O O . LEU A 1 183 ? -8.950 11.392 5.815 1.00 94.00 183 LEU A O 1
ATOM 1571 N N . TRP A 1 184 ? -10.474 10.031 4.880 1.00 94.12 184 TRP A N 1
ATOM 1572 C CA . TRP A 1 184 ? -9.777 9.900 3.602 1.00 94.12 184 TRP A CA 1
ATOM 1573 C C . TRP A 1 184 ? -10.499 10.679 2.505 1.00 94.12 184 TRP A C 1
ATOM 1575 O O . TRP A 1 184 ? -11.734 10.688 2.443 1.00 94.12 184 TRP A O 1
ATOM 1585 N N . VAL A 1 185 ? -9.713 11.326 1.651 1.00 90.69 185 VAL A N 1
ATOM 1586 C CA . VAL A 1 185 ? -10.164 12.051 0.466 1.00 90.69 185 VAL A CA 1
ATOM 1587 C C . VAL A 1 185 ? -9.464 11.424 -0.730 1.00 90.69 185 VAL A C 1
ATOM 1589 O O . VAL A 1 185 ? -8.241 11.300 -0.720 1.00 90.69 185 VAL A O 1
ATOM 1592 N N . ASP A 1 186 ? -10.229 10.988 -1.726 1.00 87.69 186 ASP A N 1
ATOM 1593 C CA . ASP A 1 186 ? -9.650 10.387 -2.924 1.00 87.69 186 ASP A CA 1
ATOM 1594 C C . ASP A 1 186 ? -8.997 11.439 -3.844 1.00 87.69 186 ASP A C 1
ATOM 1596 O O . ASP A 1 186 ? -9.097 12.651 -3.631 1.00 87.69 186 ASP A O 1
ATOM 1600 N N . GLU A 1 187 ? -8.343 10.979 -4.912 1.00 82.50 187 GLU A N 1
ATOM 1601 C CA . GLU A 1 187 ? -7.657 11.851 -5.879 1.00 82.50 187 GLU A CA 1
ATOM 1602 C C . GLU A 1 187 ? -8.603 12.813 -6.623 1.00 82.50 187 GLU A C 1
ATOM 1604 O O . GLU A 1 187 ? -8.155 13.798 -7.209 1.00 82.50 187 GLU A O 1
ATOM 1609 N N . LYS A 1 188 ? -9.918 12.556 -6.595 1.00 85.19 188 LYS A N 1
ATOM 1610 C CA . LYS A 1 188 ? -10.958 13.410 -7.186 1.00 85.19 188 LYS A CA 1
ATOM 1611 C C . LYS A 1 188 ? -11.535 14.405 -6.177 1.00 85.19 188 LYS A C 1
ATOM 1613 O O . LYS A 1 188 ? -12.422 15.181 -6.531 1.00 85.19 188 LYS A O 1
ATOM 1618 N N . GLY A 1 189 ? -11.056 14.398 -4.932 1.00 87.88 189 GLY A N 1
ATOM 1619 C CA . GLY A 1 189 ? -11.576 15.232 -3.853 1.00 87.88 189 GLY A CA 1
ATOM 1620 C C . GLY A 1 189 ? -12.835 14.670 -3.187 1.00 87.88 189 GLY A C 1
ATOM 1621 O O . GLY A 1 189 ? -13.449 15.363 -2.370 1.00 87.88 189 GLY A O 1
ATOM 1622 N N . GLN A 1 190 ? -13.246 13.440 -3.510 1.00 88.62 190 GLN A N 1
ATOM 1623 C CA . GLN A 1 190 ? -14.395 12.802 -2.886 1.00 88.62 190 GLN A CA 1
ATOM 1624 C C . GLN A 1 190 ? -14.024 12.339 -1.479 1.00 88.62 190 GLN A C 1
ATOM 1626 O O . GLN A 1 190 ? -13.084 11.574 -1.263 1.00 88.62 190 GLN A O 1
ATOM 1631 N N . LYS A 1 191 ? -14.798 12.810 -0.502 1.00 90.19 191 LYS A N 1
ATOM 1632 C CA . LYS A 1 191 ? -14.654 12.398 0.891 1.00 90.19 191 LYS A CA 1
ATOM 1633 C C . LYS A 1 191 ? -15.262 11.016 1.085 1.00 90.19 191 LYS A C 1
ATOM 1635 O O . LYS A 1 191 ? -16.399 10.766 0.688 1.00 90.19 191 LYS A O 1
ATOM 1640 N N . SER A 1 192 ? -14.500 10.145 1.727 1.00 90.00 192 SER A N 1
ATOM 1641 C CA . SER A 1 192 ? -15.019 8.916 2.322 1.00 90.00 192 SER A CA 1
ATOM 1642 C C . SER A 1 192 ? -15.840 9.222 3.576 1.00 90.00 192 SER A C 1
ATOM 1644 O O . SER A 1 192 ? -15.898 10.363 4.026 1.00 90.00 192 SER A O 1
ATOM 1646 N N . ASN A 1 193 ? -16.461 8.199 4.161 1.00 89.62 193 ASN A N 1
ATOM 1647 C CA . ASN A 1 193 ? -17.150 8.361 5.437 1.00 89.62 193 ASN A CA 1
ATOM 1648 C C . ASN A 1 193 ? -16.174 8.470 6.614 1.00 89.62 193 ASN A C 1
ATOM 1650 O O . ASN A 1 193 ? -16.487 9.149 7.573 1.00 89.62 193 ASN A O 1
ATOM 1654 N N . GLY A 1 194 ? -14.992 7.863 6.533 1.00 93.44 194 GLY A N 1
ATOM 1655 C CA . GLY A 1 194 ? -13.954 7.901 7.560 1.00 93.44 194 GLY A CA 1
ATOM 1656 C C . GLY A 1 194 ? -12.656 7.306 7.022 1.00 93.44 194 GLY A C 1
ATOM 1657 O O . GLY A 1 194 ? -12.617 6.802 5.898 1.00 93.44 194 GLY A O 1
ATOM 1658 N N . TYR A 1 195 ? -11.574 7.372 7.796 1.00 96.69 195 TYR A N 1
ATOM 1659 C CA . TYR A 1 195 ? -10.280 6.883 7.321 1.00 96.69 195 TYR A CA 1
ATOM 1660 C C . TYR A 1 195 ? -10.250 5.346 7.168 1.00 96.69 195 TYR A C 1
ATOM 1662 O O . TYR A 1 195 ? -10.528 4.636 8.139 1.00 96.69 195 TYR A O 1
ATOM 1670 N N . PRO A 1 196 ? -9.911 4.808 5.980 1.00 97.25 196 PRO A N 1
ATOM 1671 C CA . PRO A 1 196 ? -9.937 3.384 5.707 1.00 97.25 196 PRO A CA 1
ATOM 1672 C C . PRO A 1 196 ? -8.750 2.671 6.356 1.00 97.25 196 PRO A C 1
ATOM 1674 O O . PRO A 1 196 ? -7.586 3.082 6.269 1.00 97.25 196 PRO A O 1
ATOM 1677 N N . ILE A 1 197 ? -9.070 1.538 6.962 1.00 97.94 197 ILE A N 1
ATOM 1678 C CA . ILE A 1 197 ? -8.143 0.634 7.626 1.00 97.94 197 ILE A CA 1
ATOM 1679 C C . ILE A 1 197 ? -8.020 -0.619 6.758 1.00 97.94 197 ILE A C 1
ATOM 1681 O O . ILE A 1 197 ? -9.003 -1.090 6.199 1.00 97.94 197 ILE A O 1
ATOM 1685 N N . THR A 1 198 ? -6.830 -1.187 6.629 1.00 97.94 198 THR A N 1
ATOM 1686 C CA . THR A 1 198 ? -6.583 -2.381 5.816 1.00 97.94 198 THR A CA 1
ATOM 1687 C C . THR A 1 198 ? -6.008 -3.499 6.661 1.00 97.94 198 THR A C 1
ATOM 1689 O O . THR A 1 198 ? -5.159 -3.259 7.520 1.00 97.94 198 THR A O 1
ATOM 1692 N N . LEU A 1 199 ? -6.413 -4.728 6.354 1.00 98.25 199 LEU A N 1
ATOM 1693 C CA . LEU A 1 199 ? -5.734 -5.946 6.782 1.00 98.25 199 LEU A CA 1
ATOM 1694 C C . LEU A 1 199 ? -5.434 -6.762 5.531 1.00 98.25 199 LEU A C 1
ATOM 1696 O O . LEU A 1 199 ? -6.353 -7.132 4.807 1.00 98.25 199 LEU A O 1
ATOM 1700 N N . ALA A 1 200 ? -4.161 -7.046 5.296 1.00 98.00 200 ALA A N 1
ATOM 1701 C CA . ALA A 1 200 ? -3.689 -7.898 4.220 1.00 98.00 200 ALA A CA 1
ATOM 1702 C C . ALA A 1 200 ? -2.909 -9.086 4.785 1.00 98.00 200 ALA A C 1
ATOM 1704 O O . ALA A 1 200 ? -2.301 -9.015 5.856 1.00 98.00 200 ALA A O 1
ATOM 1705 N N . TYR A 1 201 ? -2.943 -10.189 4.055 1.00 98.00 201 TYR A N 1
ATOM 1706 C CA . TYR A 1 201 ? -2.277 -11.427 4.390 1.00 98.00 201 TYR A CA 1
ATOM 1707 C C . TYR A 1 201 ? -1.437 -11.898 3.211 1.00 98.00 201 TYR A C 1
ATOM 1709 O O . TYR A 1 201 ? -1.931 -12.018 2.093 1.00 98.00 201 TYR A O 1
ATOM 1717 N N . TYR A 1 202 ? -0.176 -12.203 3.483 1.00 97.44 202 TYR A N 1
ATOM 1718 C CA . TYR A 1 202 ? 0.783 -12.701 2.508 1.00 97.44 202 TYR A CA 1
ATOM 1719 C C . TYR A 1 202 ? 1.246 -14.079 2.942 1.00 97.44 202 TYR A C 1
ATOM 1721 O O . TYR A 1 202 ? 1.435 -14.331 4.133 1.00 97.44 202 TYR A O 1
ATOM 1729 N N . SER A 1 203 ? 1.400 -14.987 1.983 1.00 96.44 203 SER A N 1
ATOM 1730 C CA . SER A 1 203 ? 1.702 -16.383 2.272 1.00 96.44 203 SER A CA 1
ATOM 1731 C C . SER A 1 203 ? 2.620 -17.004 1.238 1.00 96.44 203 SER A C 1
ATOM 1733 O O . SER A 1 203 ? 2.599 -16.659 0.056 1.00 96.44 203 SER A O 1
ATOM 1735 N N . THR A 1 204 ? 3.364 -18.014 1.680 1.00 95.56 204 THR A N 1
ATOM 1736 C CA . THR A 1 204 ? 4.100 -18.921 0.792 1.00 95.56 204 THR A CA 1
ATOM 1737 C C . THR A 1 204 ? 3.143 -19.660 -0.159 1.00 95.56 204 THR A C 1
ATOM 1739 O O . THR A 1 204 ? 3.478 -19.941 -1.316 1.00 95.56 204 THR A O 1
ATOM 1742 N N . LYS A 1 205 ? 1.899 -19.914 0.277 1.00 95.06 205 LYS A N 1
ATOM 1743 C CA . LYS A 1 205 ? 0.820 -20.534 -0.510 1.00 95.06 205 LYS A CA 1
ATOM 1744 C C . LYS A 1 205 ? 0.086 -19.506 -1.366 1.00 95.06 205 LYS A C 1
ATOM 1746 O O . LYS A 1 205 ? 0.122 -18.309 -1.104 1.00 95.06 205 LYS A O 1
ATOM 1751 N N . THR A 1 206 ? -0.497 -19.942 -2.479 1.00 94.12 206 THR A N 1
ATOM 1752 C CA . THR A 1 206 ? -1.267 -19.042 -3.354 1.00 94.12 206 THR A CA 1
ATOM 1753 C C . THR A 1 206 ? -2.648 -18.842 -2.755 1.00 94.12 206 THR A C 1
ATOM 1755 O O . THR A 1 206 ? -3.359 -19.822 -2.533 1.00 94.12 206 THR A O 1
ATOM 1758 N N . ILE A 1 207 ? -2.975 -17.585 -2.467 1.00 95.31 207 ILE A N 1
ATOM 1759 C CA . ILE A 1 207 ? -4.263 -17.165 -1.920 1.00 95.31 207 ILE A CA 1
ATOM 1760 C C . ILE A 1 207 ? -5.262 -17.091 -3.072 1.00 95.31 207 ILE A C 1
ATOM 1762 O O . ILE A 1 207 ? -4.973 -16.505 -4.112 1.00 95.31 207 ILE A O 1
ATOM 1766 N N . GLU A 1 208 ? -6.415 -17.718 -2.881 1.00 94.62 208 GLU A N 1
ATOM 1767 C CA . GLU A 1 208 ? -7.543 -17.664 -3.808 1.00 94.62 208 GLU A CA 1
ATOM 1768 C C . GLU A 1 208 ? -8.484 -16.515 -3.433 1.00 94.62 208 GLU A C 1
ATOM 1770 O O . GLU A 1 208 ? -8.916 -15.749 -4.291 1.00 94.62 208 GLU A O 1
ATOM 1775 N N . THR A 1 209 ? -8.786 -16.376 -2.139 1.00 95.62 209 THR A N 1
ATOM 1776 C CA . THR A 1 209 ? -9.645 -15.310 -1.618 1.00 95.62 209 THR A CA 1
ATOM 1777 C C . THR A 1 209 ? -9.454 -15.115 -0.111 1.00 95.62 209 THR A C 1
ATOM 1779 O O . THR A 1 209 ? -8.874 -15.953 0.587 1.00 95.62 209 THR A O 1
ATOM 1782 N N . VAL A 1 210 ? -9.991 -14.011 0.400 1.00 97.31 210 VAL A N 1
ATOM 1783 C CA . VAL A 1 210 ? -10.088 -13.677 1.821 1.00 97.31 210 VAL A CA 1
ATOM 1784 C C . VAL A 1 210 ? -11.558 -13.436 2.157 1.00 97.31 210 VAL A C 1
ATOM 1786 O O . VAL A 1 210 ? -12.221 -12.578 1.576 1.00 97.31 210 VAL A O 1
ATOM 1789 N N . GLU A 1 211 ? -12.076 -14.202 3.110 1.00 97.38 211 GLU A N 1
ATOM 1790 C CA . GLU A 1 211 ? -13.454 -14.125 3.589 1.00 97.38 211 GLU A CA 1
ATOM 1791 C C . GLU A 1 211 ? -13.492 -13.452 4.964 1.00 97.38 211 GLU A C 1
ATOM 1793 O O . GLU A 1 211 ? -12.727 -13.792 5.870 1.00 97.38 211 GLU A O 1
ATOM 1798 N N . VAL A 1 212 ? -14.403 -12.500 5.146 1.00 98.12 212 VAL A N 1
ATOM 1799 C CA . VAL A 1 212 ? -14.602 -11.828 6.436 1.00 98.12 212 VAL A CA 1
ATOM 1800 C C . VAL A 1 212 ? -15.467 -12.713 7.327 1.00 98.12 212 VAL A C 1
ATOM 1802 O O . VAL A 1 212 ? -16.586 -13.047 6.949 1.00 98.12 212 VAL A O 1
ATOM 1805 N N . ILE A 1 213 ? -14.969 -13.059 8.516 1.00 98.31 213 ILE A N 1
ATOM 1806 C CA . ILE A 1 213 ? -15.773 -13.715 9.558 1.00 98.31 213 ILE A CA 1
ATOM 1807 C C . ILE A 1 213 ? -16.364 -12.648 10.477 1.00 98.31 213 ILE A C 1
ATOM 1809 O O . ILE A 1 213 ? -17.568 -12.621 10.714 1.00 98.31 213 ILE A O 1
ATOM 1813 N N . GLN A 1 214 ? -15.513 -11.763 11.000 1.00 98.31 214 GLN A N 1
ATOM 1814 C CA . GLN A 1 214 ? -15.917 -10.739 11.956 1.00 98.31 214 GLN A CA 1
ATOM 1815 C C . GLN A 1 214 ? -14.966 -9.547 11.904 1.00 98.31 214 GLN A C 1
ATOM 1817 O O . GLN A 1 214 ? -13.749 -9.722 11.875 1.00 98.31 214 GLN A O 1
ATOM 1822 N N . VAL A 1 215 ? -15.515 -8.335 11.955 1.00 98.50 215 VAL A N 1
ATOM 1823 C CA . VAL A 1 215 ? -14.755 -7.103 12.179 1.00 98.50 215 VAL A CA 1
ATOM 1824 C C . VAL A 1 215 ? -15.468 -6.279 13.240 1.00 98.50 215 VAL A C 1
ATOM 1826 O O . VAL A 1 215 ? -16.690 -6.155 13.217 1.00 98.50 215 VAL A O 1
ATOM 1829 N N . GLN A 1 216 ? -14.704 -5.739 14.182 1.00 98.44 216 GLN A N 1
ATOM 1830 C CA . GLN A 1 216 ? -15.175 -4.799 15.187 1.00 98.44 216 GLN A CA 1
ATOM 1831 C C . GLN A 1 216 ? -14.157 -3.679 15.347 1.00 98.44 216 GLN A C 1
ATOM 1833 O O . GLN A 1 216 ? -12.949 -3.918 15.361 1.00 98.44 216 GLN A O 1
ATOM 1838 N N . MET A 1 217 ? -14.656 -2.461 15.508 1.00 98.38 217 MET A N 1
ATOM 1839 C CA . MET A 1 217 ? -13.850 -1.292 15.821 1.00 98.38 217 MET A CA 1
ATOM 1840 C C . MET A 1 217 ? -14.449 -0.601 17.042 1.00 98.38 217 MET A C 1
ATOM 1842 O O . MET A 1 217 ? -15.668 -0.534 17.178 1.00 98.38 217 MET A O 1
ATOM 1846 N N . LYS A 1 218 ? -13.602 -0.135 17.959 1.00 97.81 218 LYS A N 1
ATOM 1847 C CA . LYS A 1 218 ? -14.016 0.433 19.246 1.00 97.81 218 LYS A CA 1
ATOM 1848 C C . LYS A 1 218 ? -13.165 1.650 19.590 1.00 97.81 218 LYS A C 1
ATOM 1850 O O . LYS A 1 218 ? -11.942 1.570 19.513 1.00 97.81 218 LYS A O 1
ATOM 1855 N N . ASP A 1 219 ? -13.789 2.750 20.000 1.00 96.69 219 ASP A N 1
ATOM 1856 C CA . ASP A 1 219 ? -13.087 3.859 20.658 1.00 96.69 219 ASP A CA 1
ATOM 1857 C C . ASP A 1 219 ? -12.688 3.415 22.071 1.00 96.69 219 ASP A C 1
ATOM 1859 O O . ASP A 1 219 ? -13.538 3.014 22.873 1.00 96.69 219 ASP A O 1
ATOM 1863 N N . GLN A 1 220 ? -11.392 3.452 22.380 1.00 96.44 220 GLN A N 1
ATOM 1864 C CA . GLN A 1 220 ? -10.898 3.015 23.682 1.00 96.44 220 GLN A CA 1
ATOM 1865 C C . GLN A 1 220 ? -11.305 3.945 24.823 1.00 96.44 220 GLN A C 1
ATOM 1867 O O . GLN A 1 220 ? -11.444 3.465 25.946 1.00 96.44 220 GLN A O 1
ATOM 1872 N N . LEU A 1 221 ? -11.523 5.235 24.555 1.00 89.62 221 LEU A N 1
ATOM 1873 C CA . LEU A 1 221 ? -11.882 6.192 25.596 1.00 89.62 221 LEU A CA 1
ATOM 1874 C C . LEU A 1 221 ? -13.340 6.025 26.030 1.00 89.62 221 LEU A C 1
ATOM 1876 O O . LEU A 1 221 ? -13.628 5.888 27.214 1.00 89.62 221 LEU A O 1
ATOM 1880 N N . THR A 1 222 ? -14.264 6.027 25.070 1.00 89.56 222 THR A N 1
ATOM 1881 C CA . THR A 1 222 ? -15.710 5.954 25.352 1.00 89.56 222 THR A CA 1
ATOM 1882 C C . THR A 1 222 ? -16.219 4.522 25.482 1.00 89.56 222 THR A C 1
ATOM 1884 O O . THR A 1 222 ? -17.320 4.285 25.974 1.00 89.56 222 THR A O 1
ATOM 1887 N N . GLY A 1 223 ? -15.450 3.551 24.992 1.00 92.75 223 GLY A N 1
ATOM 1888 C CA . GLY A 1 223 ? -15.870 2.164 24.888 1.00 92.75 223 GLY A CA 1
ATOM 1889 C C . GLY A 1 223 ? -16.922 1.901 23.804 1.00 92.75 223 GLY A C 1
ATOM 1890 O O . GLY A 1 223 ? -17.394 0.767 23.699 1.00 92.75 223 GLY A O 1
ATOM 1891 N N . ARG A 1 224 ? -17.289 2.907 23.002 1.00 91.81 224 ARG A N 1
ATOM 1892 C CA . ARG A 1 224 ? -18.306 2.790 21.952 1.00 91.81 224 ARG A CA 1
ATOM 1893 C C . ARG A 1 224 ? -17.772 2.003 20.760 1.00 91.81 224 ARG A C 1
ATOM 1895 O O . ARG A 1 224 ? -16.625 2.186 20.348 1.00 91.81 224 ARG A O 1
ATOM 1902 N N . PHE A 1 225 ? -18.618 1.144 20.199 1.00 96.50 225 PHE A N 1
ATOM 1903 C CA . PHE A 1 225 ? -18.337 0.500 18.920 1.00 96.50 225 PHE A CA 1
ATOM 1904 C C . PHE A 1 225 ? -18.536 1.497 17.778 1.00 96.50 225 PHE A C 1
ATOM 1906 O O . PHE A 1 225 ? -19.452 2.315 17.815 1.00 96.50 225 PHE A O 1
ATOM 1913 N N . ILE A 1 226 ? -17.654 1.424 16.787 1.00 96.50 226 ILE A N 1
ATOM 1914 C CA . ILE A 1 226 ? -17.708 2.216 15.564 1.00 96.50 226 ILE A CA 1
ATOM 1915 C C . ILE A 1 226 ? -18.280 1.324 14.470 1.00 96.50 226 ILE A C 1
ATOM 1917 O O . ILE A 1 226 ? -17.738 0.249 14.193 1.00 96.50 226 ILE A O 1
ATOM 1921 N N . ASP A 1 227 ? -19.367 1.773 13.854 1.00 97.25 227 ASP A N 1
ATOM 1922 C CA . ASP A 1 227 ? -19.965 1.081 12.721 1.00 97.25 227 ASP A CA 1
ATOM 1923 C C . ASP A 1 227 ? -19.013 1.110 11.520 1.00 97.25 227 ASP A C 1
ATOM 1925 O O . ASP A 1 227 ? -18.360 2.116 11.224 1.00 97.25 227 ASP A O 1
ATOM 1929 N N . THR A 1 228 ? -18.913 -0.019 10.817 1.00 97.94 228 THR A N 1
ATOM 1930 C CA . THR A 1 228 ? -17.981 -0.183 9.695 1.00 97.94 228 THR A CA 1
ATOM 1931 C C . THR A 1 228 ? -18.643 -0.874 8.510 1.00 97.94 228 THR A C 1
ATOM 1933 O O . THR A 1 228 ? -19.466 -1.776 8.659 1.00 97.94 228 THR A O 1
ATOM 1936 N N . ARG A 1 229 ? -18.247 -0.461 7.307 1.00 97.19 229 ARG A N 1
ATOM 1937 C CA . ARG A 1 229 ? -18.487 -1.168 6.050 1.00 97.19 229 ARG A CA 1
ATOM 1938 C C . ARG A 1 229 ? -17.206 -1.884 5.650 1.00 97.19 229 ARG A C 1
ATOM 1940 O O . ARG A 1 229 ? -16.131 -1.292 5.714 1.00 97.19 229 ARG A O 1
ATOM 1947 N N . ILE A 1 230 ? -17.320 -3.134 5.211 1.00 97.94 230 ILE A N 1
ATOM 1948 C CA . ILE A 1 230 ? -16.164 -3.942 4.819 1.00 97.94 230 ILE A CA 1
ATOM 1949 C C . ILE A 1 230 ? -16.178 -4.177 3.314 1.00 97.94 230 ILE A C 1
ATOM 1951 O O . ILE A 1 230 ? -17.201 -4.573 2.755 1.00 97.94 230 ILE A O 1
ATOM 1955 N N . GLU A 1 231 ? -15.035 -3.966 2.675 1.00 97.38 231 GLU A N 1
ATOM 1956 C CA . GLU A 1 231 ? -14.766 -4.433 1.320 1.00 97.38 231 GLU A CA 1
ATOM 1957 C C . GLU A 1 231 ? -13.788 -5.605 1.361 1.00 97.38 231 GLU A C 1
ATOM 1959 O O . GLU A 1 231 ? -12.792 -5.580 2.083 1.00 97.38 231 GLU A O 1
ATOM 1964 N N . ALA A 1 232 ? -14.086 -6.638 0.582 1.00 96.94 232 ALA A N 1
ATOM 1965 C CA . ALA A 1 232 ? -13.323 -7.880 0.498 1.00 96.94 232 ALA A CA 1
ATOM 1966 C C . ALA A 1 232 ? -13.269 -8.349 -0.970 1.00 96.94 232 ALA A C 1
ATOM 1968 O O . ALA A 1 232 ? -14.062 -7.846 -1.771 1.00 96.94 232 ALA A O 1
ATOM 1969 N N . PRO A 1 233 ? -12.437 -9.344 -1.339 1.00 96.25 233 PRO A N 1
ATOM 1970 C CA . PRO A 1 233 ? -12.348 -9.882 -2.702 1.00 96.25 233 PRO A CA 1
ATOM 1971 C C . PRO A 1 233 ? -13.694 -10.137 -3.379 1.00 96.25 233 PRO A C 1
ATOM 1973 O O . PRO A 1 233 ? -13.874 -9.842 -4.557 1.00 96.25 233 PRO A O 1
ATOM 1976 N N . LYS A 1 234 ? -14.673 -10.639 -2.614 1.00 94.38 234 LYS A N 1
ATOM 1977 C CA . LYS A 1 234 ? -16.027 -10.930 -3.102 1.00 94.38 234 LYS A CA 1
ATOM 1978 C C . LYS A 1 234 ? -16.754 -9.694 -3.646 1.00 94.38 234 LYS A C 1
ATOM 1980 O O . LYS A 1 234 ? -17.525 -9.816 -4.591 1.00 94.38 234 LYS A O 1
ATOM 1985 N N . THR A 1 235 ? -16.558 -8.530 -3.031 1.00 93.88 235 THR A N 1
ATOM 1986 C CA . THR A 1 235 ? -17.184 -7.262 -3.445 1.00 93.88 235 THR A CA 1
ATOM 1987 C C . THR A 1 235 ? -16.248 -6.399 -4.282 1.00 93.88 235 THR A C 1
ATOM 1989 O O . THR A 1 235 ? -16.711 -5.541 -5.024 1.00 93.88 235 THR A O 1
ATOM 1992 N N . ASN A 1 236 ? -14.940 -6.608 -4.148 1.00 93.06 236 ASN A N 1
ATOM 1993 C CA . ASN A 1 236 ? -13.903 -5.848 -4.815 1.00 93.06 236 ASN A CA 1
ATOM 1994 C C . ASN A 1 236 ? -12.733 -6.789 -5.170 1.00 93.06 236 ASN A C 1
ATOM 1996 O O . ASN A 1 236 ? -11.885 -7.060 -4.315 1.00 93.06 236 ASN A O 1
ATOM 2000 N N . PRO A 1 237 ? -12.662 -7.288 -6.418 1.00 90.62 237 PRO A N 1
ATOM 2001 C CA . PRO A 1 237 ? -11.678 -8.293 -6.820 1.00 90.62 237 PRO A CA 1
ATOM 2002 C C . PRO A 1 237 ? -10.230 -7.784 -6.806 1.00 90.62 237 PRO A C 1
ATOM 2004 O O . PRO A 1 237 ? -9.309 -8.591 -6.891 1.00 90.62 237 PRO A O 1
ATOM 2007 N N . TYR A 1 238 ? -9.999 -6.473 -6.665 1.00 88.38 238 TYR A N 1
ATOM 2008 C CA . TYR A 1 238 ? -8.653 -5.917 -6.504 1.00 88.38 238 TYR A CA 1
ATOM 2009 C C . TYR A 1 238 ? -8.046 -6.220 -5.125 1.00 88.38 238 TYR A C 1
ATOM 2011 O O . TYR A 1 238 ? -6.830 -6.164 -4.964 1.00 88.38 238 TYR A O 1
ATOM 2019 N N . LEU A 1 239 ? -8.864 -6.595 -4.137 1.00 92.94 239 LEU A N 1
ATOM 2020 C CA . LEU A 1 239 ? -8.435 -6.867 -2.763 1.00 92.94 239 LEU A CA 1
ATOM 2021 C C . LEU A 1 239 ? -7.970 -8.312 -2.533 1.00 92.94 239 LEU A C 1
ATOM 2023 O O . LEU A 1 239 ? -8.144 -8.826 -1.437 1.00 92.94 239 LEU A O 1
ATOM 2027 N N . VAL A 1 240 ? -7.376 -8.976 -3.531 1.00 88.00 240 VAL A N 1
ATOM 2028 C CA . VAL A 1 240 ? -7.073 -10.429 -3.540 1.00 88.00 240 VAL A CA 1
ATOM 2029 C C . VAL A 1 240 ? -6.506 -10.961 -2.213 1.00 88.00 240 VAL A C 1
ATOM 2031 O O . VAL A 1 240 ? -6.920 -12.017 -1.739 1.00 88.00 240 VAL A O 1
ATOM 2034 N N . ASN A 1 241 ? -5.604 -10.202 -1.586 1.00 94.62 241 ASN A N 1
ATOM 2035 C CA . ASN A 1 241 ? -4.872 -10.613 -0.389 1.00 94.62 241 ASN A CA 1
ATOM 2036 C C . ASN A 1 241 ? -5.376 -9.955 0.906 1.00 94.62 241 ASN A C 1
ATOM 2038 O O . ASN A 1 241 ? -4.701 -10.050 1.928 1.00 94.62 241 ASN A O 1
ATOM 2042 N N . GLY A 1 242 ? -6.507 -9.247 0.916 1.00 96.88 242 GLY A N 1
ATOM 2043 C CA . GLY A 1 242 ? -6.894 -8.475 2.095 1.00 96.88 242 GLY A CA 1
ATOM 2044 C C . GLY A 1 242 ? -8.310 -7.928 2.097 1.00 96.88 242 GLY A C 1
ATOM 2045 O O . GLY A 1 242 ? -9.148 -8.281 1.280 1.00 96.88 242 GLY A O 1
ATOM 2046 N N . ILE A 1 243 ? -8.580 -7.067 3.068 1.00 98.19 243 ILE A N 1
ATOM 2047 C CA . ILE A 1 243 ? -9.856 -6.380 3.245 1.00 98.19 243 ILE A CA 1
ATOM 2048 C C . ILE A 1 243 ? -9.618 -4.903 3.552 1.00 98.19 243 ILE A C 1
ATOM 2050 O O . ILE A 1 243 ? -8.577 -4.533 4.106 1.00 98.19 243 ILE A O 1
ATOM 2054 N N . VAL A 1 244 ? -10.617 -4.078 3.248 1.00 98.19 244 VAL A N 1
ATOM 2055 C CA . VAL A 1 244 ? -10.684 -2.674 3.664 1.00 98.19 244 VAL A CA 1
ATOM 2056 C C . VAL A 1 244 ? -11.851 -2.509 4.631 1.00 98.19 244 VAL A C 1
ATOM 2058 O O . VAL A 1 244 ? -12.983 -2.878 4.331 1.00 98.19 244 VAL A O 1
ATOM 2061 N N . ILE A 1 245 ? -11.567 -1.960 5.803 1.00 98.38 245 ILE A N 1
ATOM 2062 C CA . ILE A 1 245 ? -12.503 -1.651 6.879 1.00 98.38 245 ILE A CA 1
ATOM 2063 C C . ILE A 1 245 ? -12.720 -0.138 6.847 1.00 98.38 245 ILE A C 1
ATOM 2065 O O . ILE A 1 245 ? -11.787 0.633 7.075 1.00 98.38 245 ILE A O 1
ATOM 2069 N N . ILE A 1 246 ? -13.938 0.294 6.538 1.00 97.38 246 ILE A N 1
ATOM 2070 C CA . ILE A 1 246 ? -14.275 1.703 6.326 1.00 97.38 246 ILE A CA 1
ATOM 2071 C C . ILE A 1 246 ? -15.270 2.127 7.408 1.00 97.38 246 ILE A C 1
ATOM 2073 O O . ILE A 1 246 ? -16.405 1.643 7.392 1.00 97.38 246 ILE A O 1
ATOM 2077 N N . PRO A 1 247 ? -14.888 3.014 8.342 1.00 97.62 247 PRO A N 1
ATOM 2078 C CA . PRO A 1 247 ? -15.826 3.599 9.295 1.00 97.62 247 PRO A CA 1
ATOM 2079 C C . PRO A 1 247 ? -17.004 4.272 8.577 1.00 97.62 247 PRO A C 1
ATOM 2081 O O . PRO A 1 247 ? -16.828 4.887 7.524 1.00 97.62 247 PRO A O 1
ATOM 2084 N N . THR A 1 248 ? -18.214 4.163 9.125 1.00 95.56 248 THR A N 1
ATOM 2085 C CA . THR A 1 248 ? -19.409 4.804 8.541 1.00 95.56 248 THR A CA 1
ATOM 2086 C C . THR A 1 248 ? -19.516 6.296 8.867 1.00 95.56 248 THR A C 1
ATOM 2088 O O . THR A 1 248 ? -20.358 6.975 8.282 1.00 95.56 248 THR A O 1
ATOM 2091 N N . SER A 1 249 ? -18.637 6.813 9.727 1.00 91.00 249 SER A N 1
ATOM 2092 C CA . SER A 1 249 ? -18.526 8.223 10.104 1.00 91.00 249 SER A CA 1
ATOM 2093 C C . SER A 1 249 ? -17.065 8.640 10.282 1.00 91.00 249 SER A C 1
ATOM 2095 O O . SER A 1 249 ? -16.196 7.792 10.509 1.00 91.00 249 SER A O 1
ATOM 2097 N N . GLU A 1 250 ? -16.802 9.951 10.222 1.00 93.94 250 GLU A N 1
ATOM 2098 C CA . GLU A 1 250 ? -15.449 10.484 10.385 1.00 93.94 250 GLU A CA 1
ATOM 2099 C C . GLU A 1 250 ? -14.932 10.099 11.774 1.00 93.94 250 GLU A C 1
ATOM 2101 O O . GLU A 1 250 ? -15.665 10.168 12.767 1.00 93.94 250 GLU A O 1
ATOM 2106 N N . LEU A 1 251 ? -13.676 9.655 11.846 1.00 93.56 251 LEU A N 1
ATOM 2107 C CA . LEU A 1 251 ? -13.075 9.335 13.132 1.00 93.56 251 LEU A CA 1
ATOM 2108 C C . LEU A 1 251 ? -12.871 10.619 13.934 1.00 93.56 251 LEU A C 1
ATOM 2110 O O . LEU A 1 251 ? -12.605 11.691 13.401 1.00 93.56 251 LEU A O 1
ATOM 2114 N N . GLN A 1 252 ? -12.968 10.520 15.247 1.00 90.31 252 GLN A N 1
ATOM 2115 C CA . GLN A 1 252 ? -12.683 11.647 16.115 1.00 90.31 252 GLN A CA 1
ATOM 2116 C C . GLN A 1 252 ? -11.173 11.873 16.187 1.00 90.31 252 GLN A C 1
ATOM 2118 O O . GLN A 1 252 ? -10.377 10.934 16.139 1.00 90.31 252 GLN A O 1
ATOM 2123 N N . HIS A 1 253 ? -10.793 13.139 16.301 1.00 90.50 253 HIS A N 1
ATOM 2124 C CA . HIS A 1 253 ? -9.428 13.573 16.559 1.00 90.50 253 HIS A CA 1
ATOM 2125 C C . HIS A 1 253 ? -8.962 13.174 17.958 1.00 90.50 253 HIS A C 1
ATOM 2127 O O . HIS A 1 253 ? -9.775 13.053 18.871 1.00 90.50 253 HIS A O 1
ATOM 2133 N N . ASP A 1 254 ? -7.649 13.031 18.132 1.00 90.44 254 ASP A N 1
ATOM 2134 C CA . ASP A 1 254 ? -7.036 12.740 19.435 1.00 90.44 254 ASP A CA 1
ATOM 2135 C C . ASP A 1 254 ? -7.666 11.519 20.141 1.00 90.44 254 ASP A C 1
ATOM 2137 O O . ASP A 1 254 ? -7.829 11.487 21.360 1.00 90.44 254 ASP A O 1
ATOM 2141 N N . ARG A 1 255 ? -8.086 10.510 19.360 1.00 92.75 255 ARG A N 1
ATOM 2142 C CA . ARG A 1 255 ? -8.679 9.265 19.867 1.00 92.75 255 ARG A CA 1
ATOM 2143 C C . ARG A 1 255 ? -7.834 8.064 19.511 1.00 92.75 255 ARG A C 1
ATOM 2145 O O . ARG A 1 255 ? -7.225 8.005 18.446 1.00 92.75 255 ARG A O 1
ATOM 2152 N N . THR A 1 256 ? -7.867 7.077 20.399 1.00 97.50 256 THR A N 1
ATOM 2153 C CA . THR A 1 256 ? -7.286 5.757 20.166 1.00 97.50 256 THR A CA 1
ATOM 2154 C C . THR A 1 256 ? -8.395 4.770 19.855 1.00 97.50 256 THR A C 1
ATOM 2156 O O . THR A 1 256 ? -9.308 4.565 20.655 1.00 97.50 256 THR A O 1
ATOM 2159 N N . TYR A 1 257 ? -8.283 4.124 18.703 1.00 98.44 257 TYR A N 1
ATOM 2160 C CA . TYR A 1 257 ? -9.211 3.104 18.252 1.00 98.44 257 TYR A CA 1
ATOM 2161 C C . TYR A 1 257 ? -8.570 1.730 18.331 1.00 98.44 257 TYR A C 1
ATOM 2163 O O . TYR A 1 257 ? -7.411 1.550 17.965 1.00 98.44 257 TYR A O 1
ATOM 2171 N N . GLN A 1 258 ? -9.351 0.755 18.780 1.00 98.62 258 GLN A N 1
ATOM 2172 C CA . GLN A 1 258 ? -9.020 -0.658 18.733 1.00 98.62 258 GLN A CA 1
ATOM 2173 C C . GLN A 1 258 ? -9.769 -1.322 17.584 1.00 98.62 258 GLN A C 1
ATOM 2175 O O . GLN A 1 258 ? -10.985 -1.175 17.472 1.00 98.62 258 GLN A O 1
ATOM 2180 N N . VAL A 1 259 ? -9.053 -2.093 16.771 1.00 98.69 259 VAL A N 1
ATOM 2181 C CA . VAL A 1 259 ? -9.610 -2.885 15.674 1.00 98.69 259 VAL A CA 1
ATOM 2182 C C . VAL A 1 259 ? -9.391 -4.361 15.965 1.00 98.69 259 VAL A C 1
ATOM 2184 O O . VAL A 1 259 ? -8.285 -4.789 16.288 1.00 98.69 259 VAL A O 1
ATOM 2187 N N . GLN A 1 260 ? -10.452 -5.148 15.828 1.00 98.62 260 GLN A N 1
ATOM 2188 C CA . GLN A 1 260 ? -10.423 -6.602 15.882 1.00 98.62 260 GLN A CA 1
ATOM 2189 C C . GLN A 1 260 ? -10.959 -7.144 14.564 1.00 98.62 260 GLN A C 1
ATOM 2191 O O . GLN A 1 260 ? -12.088 -6.850 14.182 1.00 98.62 260 GLN A O 1
ATOM 2196 N N . ALA A 1 261 ? -10.160 -7.951 13.877 1.00 98.62 261 ALA A N 1
ATOM 2197 C CA . ALA A 1 261 ? -10.537 -8.580 12.623 1.00 98.62 261 ALA A CA 1
ATOM 2198 C C . ALA A 1 261 ? -10.262 -10.084 12.682 1.00 98.62 261 ALA A C 1
ATOM 2200 O O . ALA A 1 261 ? -9.186 -10.528 13.094 1.00 98.62 261 ALA A O 1
ATOM 2201 N N . MET A 1 262 ? -11.247 -10.861 12.250 1.00 98.62 262 MET A N 1
ATOM 2202 C CA . MET A 1 262 ? -11.149 -12.289 12.018 1.00 98.62 262 MET A CA 1
ATOM 2203 C C . MET A 1 262 ? -11.499 -12.565 10.559 1.00 98.62 262 MET A C 1
ATOM 2205 O O . MET A 1 262 ? -12.613 -12.285 10.112 1.00 98.62 262 MET A O 1
ATOM 2209 N N . VAL A 1 263 ? -10.537 -13.106 9.819 1.00 98.56 263 VAL A N 1
ATOM 2210 C CA . VAL A 1 263 ? -10.683 -13.419 8.395 1.00 98.56 263 VAL A CA 1
ATOM 2211 C C . VAL A 1 263 ? -10.277 -14.860 8.129 1.00 98.56 263 VAL A C 1
ATOM 2213 O O . VAL A 1 263 ? -9.406 -15.407 8.805 1.00 98.56 263 VAL A O 1
ATOM 2216 N N . LYS A 1 264 ? -10.899 -15.481 7.134 1.00 98.06 264 LYS A N 1
ATOM 2217 C CA . LYS A 1 264 ? -10.533 -16.795 6.614 1.00 98.06 264 LYS A CA 1
ATOM 2218 C C . LYS A 1 264 ? -9.834 -16.607 5.277 1.00 98.06 264 LYS A C 1
ATOM 2220 O O . LYS A 1 264 ? -10.433 -16.143 4.314 1.00 98.06 264 LYS A O 1
ATOM 2225 N N . VAL A 1 265 ? -8.562 -16.966 5.230 1.00 98.06 265 VAL A N 1
ATOM 2226 C CA . VAL A 1 265 ? -7.759 -16.978 4.008 1.00 98.06 265 VAL A CA 1
ATOM 2227 C C . VAL A 1 265 ? -7.927 -18.342 3.364 1.00 98.06 265 VAL A C 1
ATOM 2229 O O . VAL A 1 265 ? -7.618 -19.353 3.995 1.00 98.06 265 VAL A O 1
ATOM 2232 N N . VAL A 1 266 ? -8.426 -18.373 2.134 1.00 97.00 266 VAL A N 1
ATOM 2233 C CA . VAL A 1 266 ? -8.600 -19.598 1.349 1.00 97.00 266 VAL A CA 1
ATOM 2234 C C . VAL A 1 266 ? -7.439 -19.705 0.371 1.00 97.00 266 VAL A C 1
ATOM 2236 O O . VAL A 1 266 ? -7.141 -18.756 -0.356 1.00 97.00 266 VAL A O 1
ATOM 2239 N N . PHE A 1 267 ? -6.768 -20.850 0.367 1.00 95.94 267 PHE A N 1
ATOM 2240 C CA . PHE A 1 267 ? -5.674 -21.147 -0.548 1.00 95.94 267 PHE A CA 1
ATOM 2241 C C . PHE A 1 267 ? -6.144 -22.071 -1.669 1.00 95.94 267 PHE A C 1
ATOM 2243 O O . PHE A 1 267 ? -7.100 -22.833 -1.511 1.00 95.94 267 PHE A O 1
ATOM 2250 N N . ASN A 1 268 ? -5.387 -22.088 -2.768 1.00 88.69 268 ASN A N 1
ATOM 2251 C CA . ASN A 1 268 ? -5.571 -23.092 -3.813 1.00 88.69 268 ASN A CA 1
ATOM 2252 C C . ASN A 1 268 ? -5.609 -24.504 -3.199 1.00 88.69 268 ASN A C 1
ATOM 2254 O O . ASN A 1 268 ? -4.763 -24.839 -2.367 1.00 88.69 268 ASN A O 1
ATOM 2258 N N . ARG A 1 269 ? -6.526 -25.352 -3.693 1.00 82.62 269 ARG A N 1
ATOM 2259 C CA . ARG A 1 269 ? -6.809 -26.725 -3.207 1.00 82.62 269 ARG A CA 1
ATOM 2260 C C . ARG A 1 269 ? -7.674 -26.808 -1.939 1.00 82.62 269 ARG A C 1
ATOM 2262 O O . ARG A 1 269 ? -7.617 -27.821 -1.251 1.00 82.62 269 ARG A O 1
ATOM 2269 N N . GLN A 1 270 ? -8.495 -25.790 -1.670 1.00 79.62 270 GLN A N 1
ATOM 2270 C CA . GLN A 1 270 ? -9.510 -25.783 -0.599 1.00 79.62 270 GLN A CA 1
ATOM 2271 C C . GLN A 1 270 ? -8.953 -25.855 0.838 1.00 79.62 270 GLN A C 1
ATOM 2273 O O . GLN A 1 270 ? -9.714 -26.055 1.784 1.00 79.62 270 GLN A O 1
ATOM 2278 N N . ASP A 1 271 ? -7.647 -25.652 1.024 1.00 94.88 271 ASP A N 1
ATOM 2279 C CA . ASP A 1 271 ? -7.056 -25.412 2.343 1.00 94.88 271 ASP A CA 1
ATOM 2280 C C . ASP A 1 271 ? -7.389 -23.984 2.802 1.00 94.88 271 ASP A C 1
ATOM 2282 O O . ASP A 1 271 ? -7.540 -23.074 1.982 1.00 94.88 271 ASP A O 1
ATOM 2286 N N . PHE A 1 272 ? -7.501 -23.761 4.109 1.00 96.94 272 PHE A N 1
ATOM 2287 C CA . PHE A 1 272 ? -7.777 -22.435 4.646 1.00 96.94 272 PHE A CA 1
ATOM 2288 C C . PHE A 1 272 ? -7.092 -22.196 5.987 1.00 96.94 272 PHE A C 1
ATOM 2290 O O . PHE A 1 272 ? -6.808 -23.111 6.755 1.00 96.94 272 PHE A O 1
ATOM 2297 N N . LYS A 1 273 ? -6.874 -20.920 6.299 1.00 97.56 273 LYS A N 1
ATOM 2298 C CA . LYS A 1 273 ? -6.347 -20.476 7.589 1.00 97.56 273 LYS A CA 1
ATOM 2299 C C . LYS A 1 273 ? -7.192 -19.338 8.126 1.00 97.56 273 LYS A C 1
ATOM 2301 O O . LYS A 1 273 ? -7.472 -18.374 7.418 1.00 97.56 273 LYS A O 1
ATOM 2306 N N . VAL A 1 274 ? -7.587 -19.442 9.390 1.00 98.25 274 VAL A N 1
ATOM 2307 C CA . VAL A 1 274 ? -8.260 -18.346 10.090 1.00 98.25 274 VAL A CA 1
ATOM 2308 C C . VAL A 1 274 ? -7.204 -17.465 10.739 1.00 98.25 274 VAL A C 1
ATOM 2310 O O . VAL A 1 274 ? -6.377 -17.931 11.521 1.00 98.25 274 VAL A O 1
ATOM 2313 N N . ILE A 1 275 ? -7.242 -16.182 10.408 1.00 98.31 275 ILE A N 1
ATOM 2314 C CA . ILE A 1 275 ? -6.386 -15.152 10.975 1.00 98.31 275 ILE A CA 1
ATOM 2315 C C . ILE A 1 275 ? -7.224 -14.318 11.929 1.00 98.31 275 ILE A C 1
ATOM 2317 O O . ILE A 1 275 ? -8.277 -13.806 11.554 1.00 98.31 275 ILE A O 1
ATOM 2321 N N . LYS A 1 276 ? -6.730 -14.155 13.157 1.00 98.38 276 LYS A N 1
ATOM 2322 C CA . LYS A 1 276 ? -7.283 -13.237 14.151 1.00 98.38 276 LYS A CA 1
ATOM 2323 C C . LYS A 1 276 ? -6.244 -12.166 14.450 1.00 98.38 276 LYS A C 1
ATOM 2325 O O . LYS A 1 276 ? -5.154 -12.486 14.918 1.00 98.38 276 LYS A O 1
ATOM 2330 N N . LYS A 1 277 ? -6.584 -10.903 14.207 1.00 98.31 277 LYS A N 1
ATOM 2331 C CA . LYS A 1 277 ? -5.713 -9.757 14.482 1.00 98.31 277 LYS A CA 1
ATOM 2332 C C . LYS A 1 277 ? -6.460 -8.728 15.323 1.00 98.31 277 LYS A C 1
ATOM 2334 O O . LYS A 1 277 ? -7.602 -8.386 15.038 1.00 98.31 277 LYS A O 1
ATOM 2339 N N . ASN A 1 278 ? -5.798 -8.265 16.375 1.00 98.38 278 ASN A N 1
ATOM 2340 C CA . ASN A 1 278 ? -6.220 -7.166 17.232 1.00 98.38 278 ASN A CA 1
ATOM 2341 C C . ASN A 1 278 ? -5.078 -6.146 17.250 1.00 98.38 278 ASN A C 1
ATOM 2343 O O . ASN A 1 278 ? -3.922 -6.562 17.375 1.00 98.38 278 ASN A O 1
ATOM 2347 N N . TRP A 1 279 ? -5.390 -4.867 17.069 1.00 98.12 279 TRP A N 1
ATOM 2348 C CA . TRP A 1 279 ? -4.411 -3.782 17.108 1.00 98.12 279 TRP A CA 1
ATOM 2349 C C . TRP A 1 279 ? -5.068 -2.457 17.466 1.00 98.12 279 TRP A C 1
ATOM 2351 O O . TRP A 1 279 ? -6.293 -2.323 17.397 1.00 98.12 279 TRP A O 1
ATOM 2361 N N . ILE A 1 280 ? -4.246 -1.483 17.848 1.00 98.44 280 ILE A N 1
ATOM 2362 C CA . ILE A 1 280 ? -4.691 -0.116 18.125 1.00 98.44 280 ILE A CA 1
ATOM 2363 C C . ILE A 1 280 ? -3.978 0.906 17.240 1.00 98.44 280 ILE A C 1
ATOM 2365 O O . ILE A 1 280 ? -2.850 0.675 16.811 1.00 98.44 280 ILE A O 1
ATOM 2369 N N . PHE A 1 281 ? -4.613 2.052 17.009 1.00 97.81 281 PHE A N 1
ATOM 2370 C CA . PHE A 1 281 ? -3.990 3.236 16.414 1.00 97.81 281 PHE A CA 1
ATOM 2371 C C . PHE A 1 281 ? -4.612 4.511 16.986 1.00 97.81 281 PHE A C 1
ATOM 2373 O O . PHE A 1 281 ? -5.725 4.475 17.514 1.00 97.81 281 PHE A O 1
ATOM 2380 N N . SER A 1 282 ? -3.914 5.638 16.859 1.00 97.12 282 SER A N 1
ATOM 2381 C CA . SER A 1 282 ? -4.376 6.942 17.338 1.00 97.12 282 SER A CA 1
ATOM 2382 C C . SER A 1 282 ? -4.476 7.951 16.200 1.00 97.12 282 SER A C 1
ATOM 2384 O O . SER A 1 282 ? -3.577 8.056 15.360 1.00 97.12 282 SER A O 1
ATOM 2386 N N . THR A 1 283 ? -5.572 8.702 16.172 1.00 96.12 283 THR A N 1
ATOM 2387 C CA . THR A 1 283 ? -5.801 9.734 15.162 1.00 96.12 283 THR A CA 1
ATOM 2388 C C . THR A 1 283 ? -4.952 10.978 15.405 1.00 96.12 283 THR A C 1
ATOM 2390 O O . THR A 1 283 ? -4.384 11.174 16.481 1.00 96.12 283 THR A O 1
ATOM 2393 N N . ILE A 1 284 ? -4.832 11.817 14.375 1.00 92.25 284 ILE A N 1
ATOM 2394 C CA . ILE A 1 284 ? -4.203 13.134 14.476 1.00 92.25 284 ILE A CA 1
ATOM 2395 C C . ILE A 1 284 ? -4.815 13.927 15.642 1.00 92.25 284 ILE A C 1
ATOM 2397 O O . ILE A 1 284 ? -6.046 13.918 15.801 1.00 92.25 284 ILE A O 1
ATOM 2401 N N . PRO A 1 285 ? -3.989 14.626 16.442 1.00 87.06 285 PRO A N 1
ATOM 2402 C CA . PRO A 1 285 ? -4.485 15.472 17.516 1.00 87.06 285 PRO A CA 1
ATOM 2403 C C . PRO A 1 285 ? -5.518 16.485 17.018 1.00 87.06 285 PRO A C 1
ATOM 2405 O O . PRO A 1 285 ? -5.568 16.847 15.835 1.00 87.06 285 PRO A O 1
ATOM 2408 N N . VAL A 1 286 ? -6.340 16.980 17.939 1.00 77.62 286 VAL A N 1
ATOM 2409 C CA . VAL A 1 286 ? -7.103 18.201 17.691 1.00 77.62 286 VAL A CA 1
ATOM 2410 C C . VAL A 1 286 ? -6.088 19.335 17.585 1.00 77.62 286 VAL A C 1
ATOM 2412 O O . VAL A 1 286 ? -5.511 19.732 18.591 1.00 77.62 286 VAL A O 1
ATOM 2415 N N . ASN A 1 287 ? -5.865 19.873 16.386 1.00 66.12 287 ASN A N 1
ATOM 2416 C CA . ASN A 1 287 ? -5.395 21.254 16.305 1.00 66.12 287 ASN A CA 1
ATOM 2417 C C . ASN A 1 287 ? -6.524 22.138 16.848 1.00 66.12 287 ASN A C 1
ATOM 2419 O O . ASN A 1 287 ? -7.679 21.909 16.475 1.00 66.12 287 ASN A O 1
ATOM 2423 N N . ASP A 1 288 ? -6.195 23.153 17.654 1.00 51.62 288 ASP A N 1
ATOM 2424 C CA . ASP A 1 288 ? -7.136 24.067 18.341 1.00 51.62 288 ASP A CA 1
ATOM 2425 C C . ASP A 1 288 ? -8.256 24.632 17.433 1.00 51.62 288 ASP A C 1
ATOM 2427 O O . ASP A 1 288 ? -9.307 25.057 17.885 1.00 51.62 288 ASP A O 1
ATOM 2431 N N . SER A 1 289 ? -8.090 24.561 16.113 1.00 46.00 289 SER A N 1
ATOM 2432 C CA . SER A 1 289 ? -8.993 25.085 15.089 1.00 46.00 289 SER A CA 1
ATOM 2433 C C . SER A 1 289 ? -10.276 24.272 14.789 1.00 46.00 289 SER A C 1
ATOM 2435 O O . SER A 1 289 ? -11.090 24.751 13.994 1.00 46.00 289 SER A O 1
ATOM 2437 N N . LYS A 1 290 ? -10.493 23.051 15.316 1.00 49.28 290 LYS A N 1
ATOM 2438 C CA . LYS A 1 290 ? -11.609 22.188 14.841 1.00 49.28 290 LYS A CA 1
ATOM 2439 C C . LYS A 1 290 ? -12.905 22.174 15.662 1.00 49.28 290 LYS A C 1
ATOM 2441 O O . LYS A 1 290 ? -13.926 21.831 15.065 1.00 49.28 290 LYS A O 1
ATOM 2446 N N . MET A 1 291 ? -12.942 22.625 16.918 1.00 59.53 291 MET A N 1
ATOM 2447 C CA . MET A 1 291 ? -14.227 22.996 17.546 1.00 59.53 291 MET A CA 1
ATOM 2448 C C . MET A 1 291 ? -14.624 24.401 17.112 1.00 59.53 291 MET A C 1
ATOM 2450 O O . MET A 1 291 ? -14.670 25.343 17.896 1.00 59.53 291 MET A O 1
ATOM 2454 N N . LYS A 1 292 ? -14.835 24.571 15.804 1.00 56.94 292 LYS A N 1
ATOM 2455 C CA . LYS A 1 292 ? -15.091 25.887 15.207 1.00 56.94 292 LYS A CA 1
ATOM 2456 C C . LYS A 1 292 ? -16.296 26.597 15.817 1.00 56.94 292 LYS A C 1
ATOM 2458 O O . LYS A 1 292 ? -16.357 27.817 15.773 1.00 56.94 292 LYS A O 1
ATOM 2463 N N . ASP A 1 293 ? -17.234 25.830 16.357 1.00 58.44 293 ASP A N 1
ATOM 2464 C CA . ASP A 1 293 ? -18.420 26.297 17.062 1.00 58.44 293 ASP A CA 1
ATOM 2465 C C . ASP A 1 293 ? -18.131 26.851 18.462 1.00 58.44 293 ASP A C 1
ATOM 2467 O O . ASP A 1 293 ? -18.948 27.607 18.983 1.00 58.44 293 ASP A O 1
ATOM 2471 N N . THR A 1 294 ? -16.978 26.533 19.053 1.00 59.72 294 THR A N 1
ATOM 2472 C CA . THR A 1 294 ? -16.554 27.077 20.348 1.00 59.72 294 THR A CA 1
ATOM 2473 C C . THR A 1 294 ? -15.421 28.090 20.254 1.00 59.72 294 THR A C 1
ATOM 2475 O O . THR A 1 294 ? -15.090 28.668 21.283 1.00 59.72 294 THR A O 1
ATOM 2478 N N . ILE A 1 295 ? -14.848 28.336 19.067 1.00 59.38 295 ILE A N 1
ATOM 2479 C CA . ILE A 1 295 ? -13.753 29.306 18.889 1.00 59.38 295 ILE A CA 1
ATOM 2480 C C . ILE A 1 295 ? -14.191 30.686 19.394 1.00 59.38 295 ILE A C 1
ATOM 2482 O O . ILE A 1 295 ? -15.140 31.278 18.876 1.00 59.38 295 ILE A O 1
ATOM 2486 N N . GLY A 1 296 ? -13.475 31.209 20.392 1.00 59.66 296 GLY A N 1
ATOM 2487 C CA . GLY A 1 296 ? -13.749 32.516 20.998 1.00 59.66 296 GLY A CA 1
ATOM 2488 C C . GLY A 1 296 ? -14.910 32.520 21.999 1.00 59.66 296 GLY A C 1
ATOM 2489 O O . GLY A 1 296 ? -15.278 33.582 22.504 1.00 59.66 296 GLY A O 1
ATOM 2490 N N . HIS A 1 297 ? -15.487 31.356 22.308 1.00 69.94 297 HIS A N 1
ATOM 2491 C CA . HIS A 1 297 ? -16.486 31.210 23.359 1.00 69.94 297 HIS A CA 1
ATOM 2492 C C . HIS A 1 297 ? -15.799 31.014 24.717 1.00 69.94 297 HIS A C 1
ATOM 2494 O O . HIS A 1 297 ? -14.808 30.300 24.834 1.00 69.94 297 HIS A O 1
ATOM 2500 N N . TRP A 1 298 ? -16.360 31.584 25.787 1.00 65.75 298 TRP A N 1
ATOM 2501 C CA . TRP A 1 298 ? -15.782 31.492 27.139 1.00 65.75 298 TRP A CA 1
ATOM 2502 C C . TRP A 1 298 ? -15.634 30.049 27.652 1.00 65.75 298 TRP A C 1
ATOM 2504 O O . TRP A 1 298 ? -14.864 29.789 28.572 1.00 65.75 298 TRP A O 1
ATOM 2514 N N . SER A 1 299 ? -16.381 29.108 27.068 1.00 73.06 299 SER A N 1
ATOM 2515 C CA . SER A 1 299 ? -16.361 27.692 27.432 1.00 73.06 299 SER A CA 1
ATOM 2516 C C . SER A 1 299 ? -15.448 26.838 26.553 1.00 73.06 299 SER A C 1
ATOM 2518 O O . SER A 1 299 ? -15.457 25.626 26.733 1.00 73.06 299 SER A O 1
ATOM 2520 N N . GLU A 1 300 ? -14.705 27.410 25.601 1.00 71.31 300 GLU A N 1
ATOM 2521 C CA . GLU A 1 300 ? -13.863 26.662 24.654 1.00 71.31 300 GLU A CA 1
ATOM 2522 C C . GLU A 1 300 ? -12.955 25.659 25.373 1.00 71.31 300 GLU A C 1
ATOM 2524 O O . GLU A 1 300 ? -13.017 24.460 25.108 1.00 71.31 300 GLU A O 1
ATOM 2529 N N . GLU A 1 301 ? -12.213 26.113 26.386 1.00 75.25 301 GLU A N 1
ATOM 2530 C CA . GLU A 1 301 ? -11.336 25.256 27.187 1.00 75.25 301 GLU A CA 1
ATOM 2531 C C . GLU A 1 301 ? -12.106 24.131 27.903 1.00 75.25 301 GLU A C 1
ATOM 2533 O O . GLU A 1 301 ? -11.658 22.982 27.941 1.00 75.25 301 GLU A O 1
ATOM 2538 N N . ILE A 1 302 ? -13.296 24.432 28.433 1.00 77.81 302 ILE A N 1
ATOM 2539 C CA . ILE A 1 302 ? -14.149 23.461 29.133 1.00 77.81 302 ILE A CA 1
ATOM 2540 C C . ILE A 1 302 ? -14.670 22.403 28.156 1.00 77.81 302 ILE A C 1
ATOM 2542 O O . ILE A 1 302 ? -14.596 21.210 28.451 1.00 77.81 302 ILE A O 1
ATOM 2546 N N . VAL A 1 303 ? -15.161 22.816 26.986 1.00 72.88 303 VAL A N 1
ATOM 2547 C CA . VAL A 1 303 ? -15.669 21.900 25.955 1.00 72.88 303 VAL A CA 1
ATOM 2548 C C . VAL A 1 303 ? -14.523 21.053 25.400 1.00 72.88 303 VAL A C 1
ATOM 2550 O O . VAL A 1 303 ? -14.674 19.839 25.287 1.00 72.88 303 VAL A O 1
ATOM 2553 N N . HIS A 1 304 ? -13.343 21.636 25.169 1.00 72.19 304 HIS A N 1
ATOM 2554 C CA . HIS A 1 304 ? -12.134 20.891 24.810 1.00 72.19 304 HIS A CA 1
ATOM 2555 C C . HIS A 1 304 ? -11.742 19.868 25.882 1.00 72.19 304 HIS A C 1
ATOM 2557 O O . HIS A 1 304 ? -11.417 18.727 25.553 1.00 72.19 304 HIS A O 1
ATOM 2563 N N . ASN A 1 305 ? -11.810 20.226 27.166 1.00 76.12 305 ASN A N 1
ATOM 2564 C CA . ASN A 1 305 ? -11.538 19.303 28.269 1.00 76.12 305 ASN A CA 1
ATOM 2565 C C . ASN A 1 305 ? -12.567 18.160 28.317 1.00 76.12 305 ASN A C 1
ATOM 2567 O O . ASN A 1 305 ? -12.201 16.991 28.437 1.00 76.12 305 ASN A O 1
ATOM 2571 N N . PHE A 1 306 ? -13.855 18.464 28.155 1.00 77.56 306 PHE A N 1
ATOM 2572 C CA . PHE A 1 306 ? -14.906 17.450 28.070 1.00 77.56 306 PHE A CA 1
ATOM 2573 C C . PHE A 1 306 ? -14.755 16.551 26.844 1.00 77.56 306 PHE A C 1
ATOM 2575 O O . PHE A 1 306 ? -14.953 15.342 26.950 1.00 77.56 306 PHE A O 1
ATOM 2582 N N . TYR A 1 307 ? -14.328 17.092 25.708 1.00 72.69 307 TYR A N 1
ATOM 2583 C CA . TYR A 1 307 ? -14.046 16.304 24.516 1.00 72.69 307 TYR A CA 1
ATOM 2584 C C . TYR A 1 307 ? -12.855 15.374 24.714 1.00 72.69 307 TYR A C 1
ATOM 2586 O O . TYR A 1 307 ? -12.952 14.192 24.391 1.00 72.69 307 TYR A O 1
ATOM 2594 N N . LYS A 1 308 ? -11.763 15.861 25.316 1.00 72.56 308 LYS A N 1
ATOM 2595 C CA . LYS A 1 308 ? -10.603 15.032 25.688 1.00 72.56 308 LYS A CA 1
ATOM 2596 C C . LYS A 1 308 ? -10.970 13.917 26.669 1.00 72.56 308 LYS A C 1
ATOM 2598 O O . LYS A 1 308 ? -10.302 12.892 26.707 1.00 72.56 308 LYS A O 1
ATOM 2603 N N . LYS A 1 309 ? -12.041 14.100 27.444 1.00 75.12 309 LYS A N 1
ATOM 2604 C CA . LYS A 1 309 ? -12.602 13.099 28.365 1.00 75.12 309 LYS A CA 1
ATOM 2605 C C . LYS A 1 309 ? -13.682 12.209 27.741 1.00 75.12 309 LYS A C 1
ATOM 2607 O O . LYS A 1 309 ? -14.198 11.337 28.430 1.00 75.12 309 LYS A O 1
ATOM 2612 N N . GLY A 1 310 ? -14.051 12.416 26.475 1.00 68.69 310 GLY A N 1
ATOM 2613 C CA . GLY A 1 310 ? -15.121 11.650 25.828 1.00 68.69 310 GLY A CA 1
ATOM 2614 C C . GLY A 1 310 ? -16.532 11.976 26.319 1.00 68.69 310 GLY A C 1
ATOM 2615 O O . GLY A 1 310 ? -17.444 11.192 26.082 1.00 68.69 310 GLY A O 1
ATOM 2616 N N . ILE A 1 311 ? -16.712 13.112 27.000 1.00 73.00 311 ILE A N 1
ATOM 2617 C CA . ILE A 1 311 ? -17.997 13.561 27.557 1.00 73.00 311 ILE A CA 1
ATOM 2618 C C . ILE A 1 311 ? -18.848 14.245 26.477 1.00 73.00 311 ILE A C 1
ATOM 2620 O O . ILE A 1 311 ? -20.059 14.054 26.438 1.00 73.00 311 ILE A O 1
ATOM 2624 N N . VAL A 1 312 ? -18.218 15.020 25.590 1.00 72.62 312 VAL A N 1
ATOM 2625 C CA . VAL A 1 312 ? -18.877 15.713 24.469 1.00 72.62 312 VAL A CA 1
ATOM 2626 C C . VAL A 1 312 ? -18.220 15.341 23.141 1.00 72.62 312 VAL A C 1
ATOM 2628 O O . VAL A 1 312 ? -17.055 14.940 23.110 1.00 72.62 312 VAL A O 1
ATOM 2631 N N . GLU A 1 313 ? -18.960 15.481 22.041 1.00 65.81 313 GLU A N 1
ATOM 2632 C CA . GLU A 1 313 ? -18.507 15.175 20.679 1.00 65.81 313 GLU A CA 1
ATOM 2633 C C . GLU A 1 313 ? -18.812 16.350 19.731 1.00 65.81 313 GLU A C 1
ATOM 2635 O O . GLU A 1 313 ? -19.796 17.062 19.954 1.00 65.81 313 GLU A O 1
ATOM 2640 N N . PRO A 1 314 ? -18.003 16.568 18.673 1.00 65.19 314 PRO A N 1
ATOM 2641 C CA . PRO A 1 314 ? -18.262 17.590 17.673 1.00 65.19 314 PRO A CA 1
ATOM 2642 C C . PRO A 1 314 ? -19.626 17.390 17.022 1.00 65.19 314 PRO A C 1
ATOM 2644 O O . PRO A 1 314 ? -20.042 16.271 16.711 1.00 65.19 314 PRO A O 1
ATOM 2647 N N . ARG A 1 315 ? -20.309 18.504 16.780 1.00 66.06 315 ARG A N 1
ATOM 2648 C CA . ARG A 1 315 ? -21.646 18.523 16.200 1.00 66.06 315 ARG A CA 1
ATOM 2649 C C . ARG A 1 315 ? -21.652 17.902 14.796 1.00 66.06 315 ARG A C 1
ATOM 2651 O O . ARG A 1 315 ? -20.950 18.378 13.910 1.00 66.06 315 ARG A O 1
ATOM 2658 N N . GLN A 1 316 ? -22.489 16.884 14.577 1.00 55.41 316 GLN A N 1
ATOM 2659 C CA . GLN A 1 316 ? -22.579 16.189 13.281 1.00 55.41 316 GLN A CA 1
ATOM 2660 C C . GLN A 1 316 ? -23.634 16.776 12.314 1.00 55.41 316 GLN A C 1
ATOM 2662 O O . GLN A 1 316 ? -23.544 16.515 11.121 1.00 55.41 316 GLN A O 1
ATOM 2667 N N . ASN A 1 317 ? -24.596 17.596 12.782 1.00 54.19 317 ASN A N 1
ATOM 2668 C CA . ASN A 1 317 ? -25.712 18.135 11.972 1.00 54.19 317 ASN A CA 1
ATOM 2669 C C . ASN A 1 317 ? -26.089 19.590 12.325 1.00 54.19 317 ASN A C 1
ATOM 2671 O O . ASN A 1 317 ? -25.909 20.025 13.460 1.00 54.19 317 ASN A O 1
ATOM 2675 N N . THR A 1 318 ? -26.697 20.330 11.386 1.00 48.94 318 THR A N 1
ATOM 2676 C CA . THR A 1 318 ? -27.124 21.744 11.544 1.00 48.94 318 THR A CA 1
ATOM 2677 C C . THR A 1 318 ? -28.428 21.951 12.322 1.00 48.94 318 THR A C 1
ATOM 2679 O O . THR A 1 318 ? -28.769 23.089 12.643 1.00 48.94 318 THR A O 1
ATOM 2682 N N . PHE A 1 319 ? -29.151 20.889 12.682 1.00 42.50 319 PHE A N 1
ATOM 2683 C CA . PHE A 1 319 ? -30.393 21.021 13.443 1.00 42.50 319 PHE A CA 1
ATOM 2684 C C . PHE A 1 319 ? -30.094 21.340 14.907 1.00 42.50 319 PHE A C 1
ATOM 2686 O O . PHE A 1 319 ? -29.410 20.591 15.599 1.00 42.50 319 PHE A O 1
ATOM 2693 N N . PHE A 1 320 ? -30.543 22.511 15.343 1.00 45.31 320 PHE A N 1
ATOM 2694 C CA . PHE A 1 320 ? -30.675 22.890 16.742 1.00 45.31 320 PHE A CA 1
ATOM 2695 C C . PHE A 1 320 ? -32.172 23.081 16.956 1.00 45.31 320 PHE A C 1
ATOM 2697 O O . PHE A 1 320 ? -32.786 23.853 16.220 1.00 45.31 320 PHE A O 1
ATOM 2704 N N . TYR A 1 321 ? -32.757 22.379 17.922 1.00 39.09 321 TYR A N 1
ATOM 2705 C CA . TYR A 1 321 ? -33.957 22.890 18.570 1.00 39.09 321 TYR A CA 1
ATOM 2706 C C . TYR A 1 321 ? -33.452 23.769 19.711 1.00 39.09 321 TYR A C 1
ATOM 2708 O O . TYR A 1 321 ? -32.877 23.218 20.652 1.00 39.09 321 TYR A O 1
ATOM 2716 N N . PRO A 1 322 ? -33.597 25.102 19.626 1.00 38.94 322 PRO A N 1
ATOM 2717 C CA . PRO A 1 322 ? -33.024 26.023 20.602 1.00 38.94 322 PRO A CA 1
ATOM 2718 C C . PRO A 1 322 ? -33.488 25.868 22.046 1.00 38.94 322 PRO A C 1
ATOM 2720 O O . PRO A 1 322 ? -32.889 26.460 22.940 1.00 38.94 322 PRO A O 1
ATOM 2723 N N . ASP A 1 323 ? -34.456 24.987 22.278 1.00 39.91 323 ASP A N 1
ATOM 2724 C CA . ASP A 1 323 ? -35.107 24.820 23.567 1.00 39.91 323 ASP A CA 1
ATOM 2725 C C . ASP A 1 323 ? -34.809 23.466 24.229 1.00 39.91 323 ASP A C 1
ATOM 2727 O O . ASP A 1 323 ? -35.352 23.170 25.293 1.00 39.91 323 ASP A O 1
ATOM 2731 N N . GLN A 1 324 ? -33.927 22.636 23.656 1.00 36.06 324 GLN A N 1
ATOM 2732 C CA . GLN A 1 324 ? -33.358 21.525 24.420 1.00 36.06 324 GLN A CA 1
ATOM 2733 C C . GLN A 1 324 ? -32.205 22.060 25.255 1.00 36.06 324 GLN A C 1
ATOM 2735 O O . GLN A 1 324 ? -31.053 22.119 24.829 1.00 36.06 324 GLN A O 1
ATOM 2740 N N . SER A 1 325 ? -32.569 22.492 26.460 1.00 34.59 325 SER A N 1
ATOM 2741 C CA . SER A 1 325 ? -31.655 22.687 27.570 1.00 34.59 325 SER A CA 1
ATOM 2742 C C . SER A 1 325 ? -30.589 21.594 27.551 1.00 34.59 325 SER A C 1
ATOM 2744 O O . SER A 1 325 ? -30.889 20.405 27.640 1.00 34.59 325 SER A O 1
ATOM 2746 N N . ILE A 1 326 ? -29.328 22.011 27.436 1.00 36.00 326 ILE A N 1
ATOM 2747 C CA . ILE A 1 326 ? -28.195 21.198 27.863 1.00 36.00 326 ILE A CA 1
ATOM 2748 C C . ILE A 1 326 ? -28.514 20.843 29.317 1.00 36.00 326 ILE A C 1
ATOM 2750 O O . ILE A 1 326 ? -28.428 21.700 30.201 1.00 36.00 326 ILE A O 1
ATOM 2754 N N . SER A 1 327 ? -29.013 19.630 29.557 1.00 29.39 327 SER A N 1
ATOM 2755 C CA . SER A 1 327 ? -29.211 19.149 30.915 1.00 29.39 327 SER A CA 1
ATOM 2756 C C . SER A 1 327 ? -27.825 19.091 31.541 1.00 29.39 327 SER A C 1
ATOM 2758 O O . SER A 1 327 ? -26.950 18.402 31.014 1.00 29.39 327 SER A O 1
ATOM 2760 N N . ARG A 1 328 ? -27.648 19.914 32.576 1.00 36.22 328 ARG A N 1
ATOM 2761 C CA . ARG A 1 328 ? -26.420 20.080 33.356 1.00 36.22 328 ARG A CA 1
ATOM 2762 C C . ARG A 1 328 ? -25.786 18.762 33.772 1.00 36.22 328 ARG A C 1
ATOM 2764 O O . ARG A 1 328 ? -26.557 17.839 34.118 1.00 36.22 328 ARG A O 1
#

Radius of gyration: 26.74 Å; chains: 1; bounding box: 81×61×84 Å

Sequence (328 aa):
MKKNRKTTMVVLFLGFILYWNMFFSIQVFAQEQVSKEATFFLTHINQYRTKTGIPPLEWNENLYRGAENHVTYMQYHKVFQQQQQKYKQYFTGAYPWNRAAYFRYKHPMVVEFIGKDKEISIKRLDSFIENPYDRIFWLSPEYMHMVFAYKNEYSSFLLGGEKVKEDQVVVYPGEQQKEVPTLWVDEKGQKSNGYPITLAYYSTKTIETVEVIQVQMKDQLTGRFIDTRIEAPKTNPYLVNGIVIIPTSELQHDRTYQVQAMVKVVFNRQDFKVIKKNWIFSTIPVNDSKMKDTIGHWSEEIVHNFYKKGIVEPRQNTFFYPDQSISR

Secondary structure (DSSP, 8-state):
--SSHHHHHHHHHHHHHHHHHHHHHHHHHHHHHHHHHHHHHHHHHHHHHHHTTPPPPB--HHHHHHHHHHHHHHHHHT---SSPPTTSTT-S-SSHHHHHHHTT---SEEEEEEEE-SS--THHHHHHHHSTTTHHHHT-TTEEEEEEEEETTEEEEEEEE---SS-EEEEESPTTEEEE-SS-B-TT--B-SS--EEEEEE-SSPEEEEEEEEEEEEETTT-PEEPEEEE-TTT-GGGTTEEEEEESSPPPTT-EEEEEEEEEEEETTS-EEEEEEEEEEEEPP--TTS-TTTTT-TTHHHHHHHHHTTS------S---TT-----

Foldseek 3Di:
DPPPPVVVVVVVVVVVVVVVVVVVVVVVVVVVVQVVLFVVLQVVLQVQLVQFVADGADADPLLQQLFQLVLVQCVVVVHDDQADDPPDPSDQGGHSQSSSVSSPNPFRDKDKDKFFAQDDDSVVSVQLCQPQLNVCVSNDSQFRHWGWYDDRRMIMIMTGGYADPAKDKTKPVHFAAEAAAQWGAHPVRDTAQGRKIKIFIGHPFAWAWKAFPDKWKAWPLVRDTFDWDKDTCVNPVSRRGIMITGTNHGHDAQTKMKMWTWMWTAGPPRDIDIDIDIGMYHHHHDDLCPLVVCVVPPCSVVVVVCVNNVNDDRDPDPDDPPPPPPPD

pLDDT: mean 86.61, std 16.65, range [29.39, 98.69]